Protein AF-A0A497KFK1-F1 (afdb_monomer)

Structure (mmCIF, N/CA/C/O backbone):
data_AF-A0A497KFK1-F1
#
_entry.id   AF-A0A497KFK1-F1
#
loop_
_atom_site.group_PDB
_atom_site.id
_atom_site.type_symbol
_atom_site.label_atom_id
_atom_site.label_alt_id
_atom_site.label_comp_id
_atom_site.label_asym_id
_atom_site.label_entity_id
_atom_site.label_seq_id
_atom_site.pdbx_PDB_ins_code
_atom_site.Cartn_x
_atom_site.Cartn_y
_atom_site.Cartn_z
_atom_site.occupancy
_atom_site.B_iso_or_equiv
_atom_site.auth_seq_id
_atom_site.auth_comp_id
_atom_site.auth_asym_id
_atom_site.auth_atom_id
_atom_site.pdbx_PDB_model_num
ATOM 1 N N . MET A 1 1 ? -12.276 10.353 33.341 1.00 33.50 1 MET A N 1
ATOM 2 C CA . MET A 1 1 ? -11.897 8.924 33.246 1.00 33.50 1 MET A CA 1
ATOM 3 C C . MET A 1 1 ? -13.125 8.077 32.892 1.00 33.50 1 MET A C 1
ATOM 5 O O . MET A 1 1 ? -13.610 7.341 33.735 1.00 33.50 1 MET A O 1
ATOM 9 N N . ALA A 1 2 ? -13.689 8.225 31.686 1.00 35.22 2 ALA A N 1
ATOM 10 C CA . ALA A 1 2 ? -14.979 7.595 31.349 1.00 35.22 2 ALA A CA 1
ATOM 11 C C . ALA A 1 2 ? -15.135 7.199 29.863 1.00 35.22 2 ALA A C 1
ATOM 13 O O . ALA A 1 2 ? -16.254 7.159 29.365 1.00 35.22 2 ALA A O 1
ATOM 14 N N . GLN A 1 3 ? -14.047 6.941 29.124 1.00 37.59 3 GLN A N 1
ATOM 15 C CA . GLN A 1 3 ? -14.133 6.860 27.654 1.00 37.59 3 GLN A CA 1
ATOM 16 C C . GLN A 1 3 ? -13.373 5.705 26.990 1.00 37.59 3 GLN A C 1
ATOM 18 O O . GLN A 1 3 ? -13.085 5.756 25.803 1.00 37.59 3 GLN A O 1
ATOM 23 N N . HIS A 1 4 ? -13.124 4.620 27.721 1.00 43.28 4 HIS A N 1
ATOM 24 C CA . HIS A 1 4 ? -12.744 3.339 27.125 1.00 43.28 4 HIS A CA 1
ATOM 25 C C . HIS A 1 4 ? -13.826 2.310 27.453 1.00 43.28 4 HIS A C 1
ATOM 27 O O . HIS A 1 4 ? -13.653 1.449 28.310 1.00 43.28 4 HIS A O 1
ATOM 33 N N . ARG A 1 5 ? -14.997 2.443 26.808 1.00 46.94 5 ARG A N 1
ATOM 34 C CA . ARG A 1 5 ? -15.929 1.311 26.721 1.00 46.94 5 ARG A CA 1
ATOM 35 C C . ARG A 1 5 ? -15.217 0.213 25.941 1.00 46.94 5 ARG A C 1
ATOM 37 O O . ARG A 1 5 ? -14.734 0.472 24.841 1.00 46.94 5 ARG A O 1
ATOM 44 N N . ASN A 1 6 ? -15.140 -0.964 26.551 1.00 56.28 6 ASN A N 1
ATOM 45 C CA . ASN A 1 6 ? -14.519 -2.163 26.009 1.00 56.28 6 ASN A CA 1
ATOM 46 C C . ASN A 1 6 ? -15.009 -2.380 24.566 1.00 56.28 6 ASN A C 1
ATOM 48 O O . ASN A 1 6 ? -16.218 -2.414 24.327 1.00 56.28 6 ASN A O 1
ATOM 52 N N . ILE A 1 7 ? -14.094 -2.474 23.597 1.00 50.66 7 ILE A N 1
ATOM 53 C CA . ILE A 1 7 ? -14.431 -2.600 22.171 1.00 50.66 7 ILE A CA 1
ATOM 54 C C . ILE A 1 7 ? -15.351 -3.811 21.938 1.00 50.66 7 ILE A C 1
ATOM 56 O O . ILE A 1 7 ? -16.269 -3.749 21.123 1.00 50.66 7 ILE A O 1
ATOM 60 N N . ASN A 1 8 ? -15.213 -4.844 22.778 1.00 46.28 8 ASN A N 1
ATOM 61 C CA . ASN A 1 8 ? -16.056 -6.034 22.795 1.00 46.28 8 ASN A CA 1
ATOM 62 C C . ASN A 1 8 ? -17.535 -5.747 23.122 1.00 46.28 8 ASN A C 1
ATOM 64 O O . ASN A 1 8 ? -18.408 -6.484 22.669 1.00 46.28 8 ASN A O 1
ATOM 68 N N . GLU A 1 9 ? -17.856 -4.685 23.871 1.00 54.62 9 GLU A N 1
ATOM 69 C CA . GLU A 1 9 ? -19.246 -4.250 24.085 1.00 54.62 9 GLU A CA 1
ATOM 70 C C . GLU A 1 9 ? -19.801 -3.503 22.868 1.00 54.62 9 GLU A C 1
ATOM 72 O O . GLU A 1 9 ? -20.951 -3.717 22.498 1.00 54.62 9 GLU A O 1
ATOM 77 N N . ARG A 1 10 ? -18.977 -2.690 22.191 1.00 55.25 10 ARG A N 1
ATOM 78 C CA . ARG A 1 10 ? -19.366 -1.977 20.959 1.00 55.25 10 ARG A CA 1
ATOM 79 C C . ARG A 1 10 ? -19.552 -2.916 19.759 1.00 55.25 10 ARG A C 1
ATOM 81 O O . ARG A 1 10 ? -20.373 -2.641 18.891 1.00 55.25 10 ARG A O 1
ATOM 88 N N . ILE A 1 11 ? -18.820 -4.030 19.719 1.00 50.22 11 ILE A N 1
ATOM 89 C CA . ILE A 1 11 ? -18.891 -5.044 18.654 1.00 50.22 11 ILE A CA 1
ATOM 90 C C . ILE A 1 11 ? -20.211 -5.832 18.683 1.00 50.22 11 ILE A C 1
ATOM 92 O O . ILE A 1 11 ? -20.729 -6.196 17.625 1.00 50.22 11 ILE A O 1
ATOM 96 N N .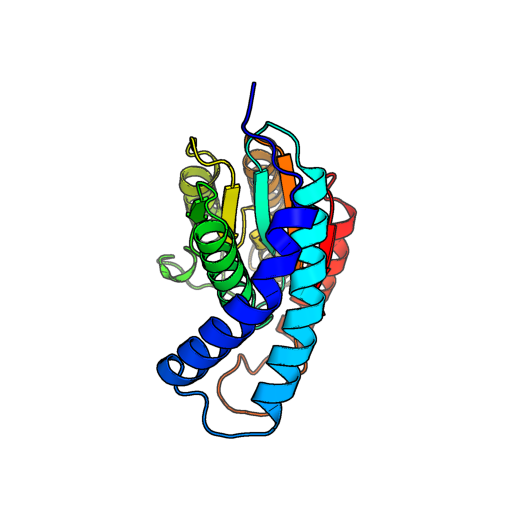 LYS A 1 12 ? -20.793 -6.077 19.866 1.00 50.59 12 LYS A N 1
ATOM 97 C CA . LYS A 1 12 ? -22.018 -6.892 20.011 1.00 50.59 12 LYS A CA 1
ATOM 98 C C . LYS A 1 12 ? -23.226 -6.303 19.276 1.00 50.59 12 LYS A C 1
ATOM 100 O O . LYS A 1 12 ? -23.993 -7.054 18.677 1.00 50.59 12 LYS A O 1
ATOM 105 N N . ASP A 1 13 ? -23.336 -4.978 19.242 1.00 55.34 13 ASP A N 1
ATOM 106 C CA . ASP A 1 13 ? -24.426 -4.260 18.566 1.00 55.34 13 ASP A CA 1
ATOM 107 C C . ASP A 1 13 ? -24.130 -3.969 17.083 1.00 55.34 13 ASP A C 1
ATOM 109 O O . ASP A 1 13 ? -24.987 -3.486 16.338 1.00 55.34 13 ASP A O 1
ATOM 113 N N . LEU A 1 14 ? -22.917 -4.295 16.626 1.00 53.25 14 LEU A N 1
ATOM 114 C CA . LEU A 1 14 ? -22.440 -3.965 15.292 1.00 53.25 14 LEU A CA 1
ATOM 115 C C . LEU A 1 14 ? -22.933 -4.954 14.234 1.00 53.25 14 LEU A C 1
ATOM 117 O O . LEU A 1 14 ? -23.268 -4.552 13.126 1.00 53.25 14 LEU A O 1
ATOM 121 N N . ILE A 1 15 ? -23.031 -6.245 14.564 1.00 51.12 15 ILE A N 1
ATOM 122 C CA . ILE A 1 15 ? -23.425 -7.295 13.607 1.00 51.12 15 ILE A CA 1
ATOM 123 C C . ILE A 1 15 ? -24.798 -7.011 12.953 1.00 51.12 15 ILE A C 1
ATOM 125 O O . ILE A 1 15 ? -24.906 -7.136 11.729 1.00 51.12 15 ILE A O 1
ATOM 129 N N . PRO A 1 16 ? -25.850 -6.595 13.689 1.00 52.78 16 PRO A N 1
ATOM 130 C CA . PRO A 1 16 ? -27.124 -6.194 13.084 1.00 52.78 16 PRO A CA 1
ATOM 131 C C . PRO A 1 16 ? -27.026 -4.925 12.219 1.00 52.78 16 PRO A C 1
ATOM 133 O O . PRO A 1 16 ? -27.630 -4.869 11.148 1.00 52.78 16 PRO A O 1
ATOM 136 N N . PHE A 1 17 ? -26.242 -3.927 12.644 1.00 55.72 17 PHE A N 1
ATOM 137 C CA . PHE A 1 17 ? -26.021 -2.683 11.895 1.00 55.72 17 PHE A CA 1
ATOM 138 C C . PHE A 1 17 ? -25.275 -2.929 10.573 1.00 55.72 17 PHE A C 1
ATOM 140 O O . PHE A 1 17 ? -25.678 -2.433 9.518 1.00 55.72 17 PHE A O 1
ATOM 147 N N . LEU A 1 18 ? -24.234 -3.762 10.611 1.00 50.44 18 LEU A N 1
ATOM 148 C CA . LEU A 1 18 ? -23.432 -4.162 9.457 1.00 50.44 18 LEU A CA 1
ATOM 149 C C . LEU A 1 18 ? -24.271 -4.896 8.422 1.00 50.44 18 LEU A C 1
ATOM 151 O O . LEU A 1 18 ? -24.183 -4.572 7.244 1.00 50.44 18 LEU A O 1
ATOM 155 N N . LYS A 1 19 ? -25.155 -5.811 8.845 1.00 49.94 19 LYS A N 1
ATOM 156 C CA . LYS A 1 19 ? -26.119 -6.459 7.938 1.00 49.94 19 LYS A CA 1
ATOM 157 C C . LYS A 1 19 ? -26.975 -5.431 7.183 1.00 49.94 19 LYS A C 1
ATOM 159 O O . LYS A 1 19 ? -27.243 -5.621 5.999 1.00 49.94 19 LYS A O 1
ATOM 164 N N . GLY A 1 20 ? -27.350 -4.326 7.834 1.00 50.53 20 GLY A N 1
ATOM 165 C CA . GLY A 1 20 ? -28.094 -3.220 7.220 1.00 50.53 20 GLY A CA 1
ATOM 166 C C . GLY A 1 20 ? -27.272 -2.349 6.257 1.00 50.53 20 GLY A C 1
ATOM 167 O O . GLY A 1 20 ? -27.791 -1.939 5.220 1.00 50.53 20 GLY A O 1
ATOM 168 N N . GLN A 1 21 ? -25.996 -2.079 6.553 1.00 50.88 21 GLN A N 1
ATOM 169 C CA . GLN A 1 21 ? -25.111 -1.304 5.664 1.00 50.88 21 GLN A CA 1
ATOM 170 C C . GLN A 1 21 ? -24.616 -2.119 4.465 1.00 50.88 21 GLN A C 1
ATOM 172 O O . GLN A 1 21 ? -24.602 -1.614 3.346 1.00 50.88 21 GLN A O 1
ATOM 177 N N . ILE A 1 22 ? -24.311 -3.402 4.673 1.00 46.84 22 ILE A N 1
ATOM 178 C CA . ILE A 1 22 ? -24.025 -4.378 3.613 1.00 46.84 22 ILE A CA 1
ATOM 179 C C . ILE A 1 22 ? -25.179 -4.418 2.598 1.00 46.84 22 ILE A C 1
ATOM 181 O O . ILE A 1 22 ? -24.954 -4.416 1.389 1.00 46.84 22 ILE A O 1
ATOM 185 N N . PHE A 1 23 ? -26.428 -4.391 3.077 1.00 41.31 23 PHE A N 1
ATOM 186 C CA . PHE A 1 23 ? -27.611 -4.346 2.218 1.00 41.31 23 PHE A CA 1
ATOM 187 C C . PHE A 1 23 ? -27.710 -3.041 1.404 1.00 41.31 23 PHE A C 1
ATOM 189 O O . PHE A 1 23 ? -28.033 -3.084 0.219 1.00 41.31 23 PHE A O 1
ATOM 196 N N . LYS A 1 24 ? -27.374 -1.886 1.999 1.00 43.75 24 LYS A N 1
ATOM 197 C CA . LYS A 1 24 ? -27.358 -0.583 1.305 1.00 43.75 24 LYS A CA 1
ATOM 198 C C . LYS A 1 24 ? -26.227 -0.458 0.279 1.00 43.75 24 LYS A C 1
ATOM 200 O O . LYS A 1 24 ? -26.438 0.101 -0.797 1.00 43.75 24 LYS A O 1
ATOM 205 N N . LEU A 1 25 ? -25.049 -1.002 0.575 1.00 41.34 25 LEU A N 1
ATOM 206 C CA . LEU A 1 25 ? -23.915 -1.021 -0.353 1.00 41.34 25 LEU A CA 1
ATOM 207 C C . LEU A 1 25 ? -24.168 -1.955 -1.545 1.00 41.34 25 LEU A C 1
ATOM 209 O O . LEU A 1 25 ? -23.801 -1.619 -2.668 1.00 41.34 25 LEU A O 1
ATOM 213 N N . ASN A 1 26 ? -24.898 -3.058 -1.347 1.00 39.97 26 ASN A N 1
ATOM 214 C CA . ASN A 1 26 ? -25.383 -3.896 -2.450 1.00 39.97 26 ASN A CA 1
ATOM 215 C C . ASN A 1 26 ? -26.279 -3.128 -3.437 1.00 39.97 26 ASN A C 1
ATOM 217 O O . ASN A 1 26 ? -26.220 -3.387 -4.636 1.00 39.97 26 ASN A O 1
ATOM 221 N N . THR A 1 27 ? -27.087 -2.170 -2.965 1.00 36.84 27 THR A N 1
ATOM 222 C CA . THR A 1 27 ? -27.955 -1.369 -3.847 1.00 36.84 27 THR A CA 1
ATOM 223 C C . THR A 1 27 ? -27.231 -0.248 -4.597 1.00 36.84 27 THR A C 1
ATOM 225 O O . THR A 1 27 ? -27.683 0.131 -5.675 1.00 36.84 27 THR A O 1
ATOM 228 N N . SER A 1 28 ? -26.117 0.279 -4.078 1.00 33.78 28 SER A N 1
ATOM 229 C CA . SER A 1 28 ? -25.372 1.374 -4.721 1.00 33.78 28 SER A CA 1
ATOM 230 C C . SER A 1 28 ? -24.262 0.908 -5.668 1.00 33.78 28 SER A C 1
ATOM 232 O O . SER A 1 28 ? -23.865 1.671 -6.545 1.00 33.78 28 SER A O 1
ATOM 234 N N . LEU A 1 29 ? -23.773 -0.329 -5.533 1.00 36.69 29 LEU A N 1
ATOM 235 C CA . LEU A 1 29 ? -22.634 -0.835 -6.309 1.00 36.69 29 LEU A CA 1
ATOM 236 C C . LEU A 1 29 ? -22.992 -1.506 -7.651 1.00 36.69 29 LEU A C 1
ATOM 238 O O . LEU A 1 29 ? -22.083 -1.964 -8.333 1.00 36.69 29 LEU A O 1
ATOM 242 N N . GLN A 1 30 ? -24.273 -1.571 -8.050 1.00 33.47 30 GLN A N 1
ATOM 243 C CA . GLN A 1 30 ? -24.726 -2.246 -9.287 1.00 33.47 30 GLN A CA 1
ATOM 244 C C . GLN A 1 30 ? -24.051 -3.616 -9.534 1.00 33.47 30 GLN A C 1
ATOM 246 O O . GLN A 1 30 ? -23.801 -4.002 -10.675 1.00 33.47 30 GLN A O 1
ATOM 251 N N . PHE A 1 31 ? -23.753 -4.385 -8.481 1.00 34.88 31 PHE A N 1
ATOM 252 C CA . PHE A 1 31 ? -23.337 -5.771 -8.666 1.00 34.88 31 PHE A CA 1
ATOM 253 C C . PHE A 1 31 ? -24.572 -6.560 -9.090 1.00 34.88 31 PHE A C 1
ATOM 255 O O . PHE A 1 31 ? -25.480 -6.808 -8.298 1.00 34.88 31 PHE A O 1
ATOM 262 N N . THR A 1 32 ? -24.632 -6.882 -10.380 1.00 30.77 32 THR A N 1
ATOM 263 C CA . THR A 1 32 ? -25.678 -7.706 -10.979 1.00 30.77 32 THR A CA 1
ATOM 264 C C . THR A 1 32 ? -25.828 -9.001 -10.187 1.00 30.77 32 THR A C 1
ATOM 266 O O . THR A 1 32 ? -24.828 -9.633 -9.850 1.00 30.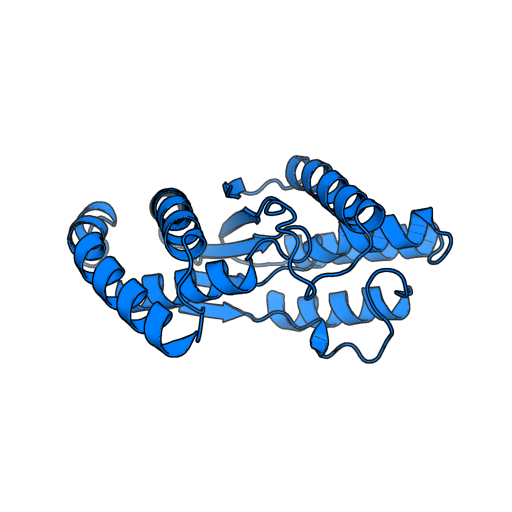77 32 THR A O 1
ATOM 269 N N . ASN A 1 33 ? -27.078 -9.362 -9.883 1.00 38.38 33 ASN A N 1
ATOM 270 C CA . ASN A 1 33 ? -27.477 -10.583 -9.185 1.00 38.38 33 ASN A CA 1
ATOM 271 C C . ASN A 1 33 ? -26.667 -11.795 -9.655 1.00 38.38 33 ASN A C 1
ATOM 273 O O . ASN A 1 33 ? -26.932 -12.315 -10.735 1.00 38.38 33 ASN A O 1
ATOM 277 N N . ASP A 1 34 ? -25.730 -12.266 -8.836 1.00 36.97 34 ASP A N 1
ATOM 278 C CA . ASP A 1 34 ? -25.132 -13.575 -9.047 1.00 36.97 34 ASP A CA 1
ATOM 279 C C . ASP A 1 34 ? -24.585 -14.155 -7.741 1.00 36.97 34 ASP A C 1
ATOM 281 O O . ASP A 1 34 ? -24.263 -13.435 -6.789 1.00 36.97 34 ASP A O 1
ATOM 285 N N . SER A 1 35 ? -24.473 -15.478 -7.684 1.00 36.03 35 SER A N 1
ATOM 286 C CA . SER A 1 35 ? -24.024 -16.266 -6.524 1.00 36.03 35 SER A CA 1
ATOM 287 C C . SER A 1 35 ? -22.681 -15.826 -5.907 1.00 36.03 35 SER A C 1
ATOM 289 O O . SER A 1 35 ? -22.405 -16.164 -4.756 1.00 36.03 35 SER A O 1
ATOM 291 N N . ASN A 1 36 ? -21.887 -15.018 -6.620 1.00 38.28 36 ASN A N 1
ATOM 292 C CA . ASN A 1 36 ? -20.642 -14.396 -6.155 1.00 38.28 36 ASN A CA 1
ATOM 293 C C . ASN A 1 36 ? -20.830 -13.345 -5.047 1.00 38.28 36 ASN A C 1
ATOM 295 O O . ASN A 1 36 ? -19.949 -13.170 -4.211 1.00 38.28 36 ASN A O 1
ATOM 299 N N . THR A 1 37 ? -21.972 -12.656 -4.976 1.00 36.28 37 THR A N 1
ATOM 300 C CA . THR A 1 37 ? -22.185 -11.633 -3.936 1.00 36.28 37 THR A CA 1
ATOM 301 C C . THR A 1 37 ? -22.307 -12.271 -2.549 1.00 36.28 37 THR A C 1
ATOM 303 O O . THR A 1 37 ? -21.841 -11.712 -1.562 1.00 36.28 37 THR A O 1
ATOM 306 N N . LYS A 1 38 ? -22.863 -13.488 -2.449 1.00 37.12 38 LYS A N 1
ATOM 307 C CA . LYS A 1 38 ? -22.927 -14.226 -1.175 1.00 37.12 38 LYS A CA 1
ATOM 308 C C . LYS A 1 38 ? -21.555 -14.721 -0.702 1.00 37.12 38 LYS A C 1
ATOM 310 O O . LYS A 1 38 ? -21.344 -14.760 0.506 1.00 37.12 38 LYS A O 1
ATOM 315 N N . SER A 1 39 ? -20.635 -15.069 -1.610 1.00 47.12 39 SER A N 1
ATOM 316 C CA . SER A 1 39 ? -19.286 -15.523 -1.231 1.00 47.12 39 SER A CA 1
ATOM 317 C C . SER A 1 39 ? -18.401 -14.368 -0.763 1.00 47.12 39 SER A C 1
ATOM 319 O O . SER A 1 39 ? -17.739 -14.499 0.262 1.00 47.12 39 SER A O 1
ATOM 321 N N . ILE A 1 40 ? -18.474 -13.210 -1.431 1.00 42.06 40 ILE A N 1
ATOM 322 C CA . ILE A 1 40 ? -17.753 -11.990 -1.028 1.00 42.06 40 ILE A CA 1
ATOM 323 C C . ILE A 1 40 ? -18.209 -11.525 0.359 1.00 42.06 40 ILE A C 1
ATOM 325 O O . ILE A 1 40 ? -17.388 -11.148 1.183 1.00 42.06 40 ILE A O 1
ATOM 329 N N . LEU A 1 41 ? -19.512 -11.590 0.647 1.00 46.41 41 LEU A N 1
ATOM 330 C CA . LEU A 1 41 ? -20.065 -11.174 1.940 1.00 46.41 41 LEU A CA 1
ATOM 331 C C . LEU A 1 41 ? -19.770 -12.153 3.083 1.00 46.41 41 LEU A C 1
ATOM 333 O O . LEU A 1 41 ? -19.690 -11.727 4.233 1.00 46.41 41 LEU A O 1
ATOM 337 N N . GLY A 1 42 ? -19.628 -13.445 2.773 1.00 51.34 42 GLY A N 1
ATOM 338 C CA . GLY A 1 42 ? -19.185 -14.463 3.725 1.00 51.34 42 GLY A CA 1
ATOM 339 C C . GLY A 1 42 ? -17.721 -14.270 4.111 1.00 51.34 42 GLY A C 1
ATOM 340 O O . GLY A 1 42 ? -17.442 -14.103 5.292 1.00 51.34 42 GLY A O 1
ATOM 341 N N . ALA A 1 43 ? -16.830 -14.184 3.116 1.00 53.16 43 ALA A N 1
ATOM 342 C CA . ALA A 1 43 ? -15.408 -13.895 3.329 1.00 53.16 43 ALA A CA 1
ATOM 343 C C . ALA A 1 43 ? -15.225 -12.594 4.124 1.00 53.16 43 ALA A C 1
ATOM 345 O O . ALA A 1 43 ? -14.550 -12.566 5.148 1.00 53.16 43 ALA A O 1
ATOM 346 N N . TRP A 1 44 ? -15.974 -11.553 3.749 1.00 59.12 44 TRP A N 1
ATOM 347 C CA . TRP A 1 44 ? -15.883 -10.256 4.403 1.00 59.12 44 TRP A CA 1
ATOM 348 C C . TRP A 1 44 ? -16.335 -10.251 5.872 1.00 59.12 44 TRP A C 1
ATOM 350 O O . TRP A 1 44 ? -15.885 -9.410 6.646 1.00 59.12 44 TRP A O 1
ATOM 360 N N . LYS A 1 45 ? -17.209 -11.178 6.290 1.00 61.91 45 LYS A N 1
ATOM 361 C CA . LYS A 1 45 ? -17.573 -11.326 7.706 1.00 61.91 45 LYS A CA 1
ATOM 362 C C . LYS A 1 45 ? -16.375 -11.801 8.531 1.00 61.91 45 LYS A C 1
ATOM 364 O O . LYS A 1 45 ? -16.154 -11.271 9.617 1.00 61.91 45 LYS A O 1
ATOM 369 N N . ASP A 1 46 ? -15.639 -12.780 8.024 1.00 62.78 46 ASP A N 1
ATOM 370 C CA . ASP A 1 46 ? -14.486 -13.353 8.718 1.00 62.78 46 ASP A CA 1
ATOM 371 C C . ASP A 1 46 ? -13.331 -12.340 8.735 1.00 62.78 46 ASP A C 1
ATOM 373 O O . ASP A 1 46 ? -12.767 -12.059 9.792 1.00 62.78 46 ASP A O 1
ATOM 377 N N . ASP A 1 47 ? -13.108 -11.656 7.610 1.00 66.25 47 ASP A N 1
ATOM 378 C CA . ASP A 1 47 ? -12.173 -10.530 7.505 1.00 66.25 47 ASP A CA 1
ATOM 379 C C . ASP A 1 47 ? -12.499 -9.401 8.494 1.00 66.25 47 ASP A C 1
ATOM 381 O O . ASP A 1 47 ? -11.615 -8.771 9.075 1.00 66.25 47 ASP A O 1
ATOM 385 N N . LEU A 1 48 ? -13.789 -9.121 8.702 1.00 66.38 48 LEU A N 1
ATOM 386 C CA . LEU A 1 48 ? -14.231 -8.094 9.634 1.00 66.38 48 LEU A CA 1
ATOM 387 C C . LEU A 1 48 ? -13.963 -8.483 11.086 1.00 66.38 48 LEU A C 1
ATOM 389 O O . LEU A 1 48 ? -13.593 -7.627 11.886 1.00 66.38 48 LEU A O 1
ATOM 393 N N . GLU A 1 49 ? -14.132 -9.755 11.444 1.00 67.19 49 GLU A N 1
ATOM 394 C CA . GLU A 1 49 ? -13.745 -10.240 12.769 1.00 67.19 49 GLU A CA 1
ATOM 395 C C . GLU A 1 49 ? -12.239 -10.062 12.999 1.00 67.19 49 GLU A C 1
ATOM 397 O O . GLU A 1 49 ? -11.830 -9.696 14.102 1.00 67.19 49 GLU A O 1
ATOM 402 N N . GLU A 1 50 ? -11.413 -10.250 11.970 1.00 67.88 50 GLU A N 1
ATOM 403 C CA . GLU A 1 50 ? -9.977 -9.981 12.054 1.00 67.88 50 GLU A CA 1
ATOM 404 C C . GLU A 1 50 ? -9.652 -8.492 12.188 1.00 67.88 50 GLU A C 1
ATOM 406 O O . GLU A 1 50 ? -8.840 -8.124 13.040 1.00 67.88 50 GLU A O 1
ATOM 411 N N . VAL A 1 51 ? -10.332 -7.624 11.428 1.00 67.31 51 VAL A N 1
ATOM 412 C CA . VAL A 1 51 ? -10.236 -6.166 11.605 1.00 67.31 51 VAL A CA 1
ATOM 413 C C . VAL A 1 51 ? -10.567 -5.800 13.047 1.00 67.31 51 VAL A C 1
ATOM 415 O O . VAL A 1 51 ? -9.788 -5.117 13.698 1.00 67.31 51 VAL A O 1
ATOM 418 N N . LEU A 1 52 ? -11.682 -6.289 13.587 1.00 69.44 52 LEU A N 1
ATOM 419 C CA . LEU A 1 52 ? -12.109 -5.973 14.949 1.00 69.44 52 LEU A CA 1
ATOM 420 C C . LEU A 1 52 ? -11.127 -6.480 16.018 1.00 69.44 52 LEU A C 1
ATOM 422 O O . LEU A 1 52 ? -10.874 -5.762 16.985 1.00 69.44 52 LEU A O 1
ATOM 426 N N . LYS A 1 53 ? -10.532 -7.667 15.836 1.00 69.50 53 LYS A N 1
ATOM 427 C CA . LYS A 1 53 ? -9.460 -8.178 16.711 1.00 69.50 53 LYS A CA 1
ATOM 428 C C . LYS A 1 53 ? -8.233 -7.270 16.680 1.00 69.50 53 LYS A C 1
ATOM 430 O O . LYS A 1 53 ? -7.691 -6.949 17.733 1.00 69.50 53 LYS A O 1
ATOM 435 N N . ALA A 1 54 ? -7.826 -6.822 15.493 1.00 66.12 54 ALA A N 1
ATOM 436 C CA . ALA A 1 54 ? -6.717 -5.887 15.335 1.00 66.12 54 ALA A CA 1
ATOM 437 C C . ALA A 1 54 ? -6.968 -4.547 16.052 1.00 66.12 54 ALA A C 1
ATOM 439 O O . ALA A 1 54 ? -6.042 -3.981 16.630 1.00 66.12 54 ALA A O 1
ATOM 440 N N . LEU A 1 55 ? -8.213 -4.059 16.079 1.00 65.81 55 LEU A N 1
ATOM 441 C CA . LEU A 1 55 ? -8.574 -2.835 16.809 1.00 65.81 55 LEU A CA 1
ATOM 442 C C . LEU A 1 55 ? -8.505 -3.000 18.336 1.00 65.81 55 LEU A C 1
ATOM 444 O O . LEU A 1 55 ? -8.165 -2.050 19.033 1.00 65.81 55 LEU A O 1
ATOM 448 N N . ASP A 1 56 ? -8.807 -4.186 18.875 1.00 65.50 56 ASP A N 1
ATOM 449 C CA . ASP A 1 56 ? -8.698 -4.445 20.324 1.00 65.50 56 ASP A CA 1
ATOM 450 C C . ASP A 1 56 ? -7.236 -4.377 20.807 1.00 65.50 56 ASP A C 1
ATOM 452 O O . ASP A 1 56 ? -6.953 -4.058 21.961 1.00 65.50 56 ASP A O 1
ATOM 456 N N . MET A 1 57 ? -6.280 -4.607 19.901 1.00 59.84 57 MET A N 1
ATOM 457 C CA . MET A 1 57 ? -4.849 -4.587 20.204 1.00 59.84 57 MET A CA 1
ATOM 458 C C . MET A 1 57 ? -4.247 -3.172 20.299 1.00 59.84 57 MET A C 1
ATOM 460 O O . MET A 1 57 ? -3.120 -3.042 20.779 1.00 59.84 57 MET A O 1
ATOM 464 N N . SER A 1 58 ? -4.934 -2.110 19.847 1.00 57.81 58 SER A N 1
ATOM 465 C CA . SER A 1 58 ? -4.255 -0.848 19.496 1.00 57.81 58 SER A CA 1
ATOM 466 C C . SER A 1 58 ? -4.074 0.200 20.608 1.00 57.81 58 SER A C 1
ATOM 468 O O . SER A 1 58 ? -3.350 1.166 20.388 1.00 57.81 58 SER A O 1
ATOM 470 N N . GLY A 1 59 ? -4.632 0.037 21.814 1.00 55.66 59 GLY A N 1
ATOM 471 C CA . GLY A 1 59 ? -4.396 0.970 22.936 1.00 55.66 59 GLY A CA 1
ATOM 472 C C . GLY A 1 59 ? -4.695 2.460 22.638 1.00 55.66 59 GLY A C 1
ATOM 473 O O . GLY A 1 59 ? -5.361 2.800 21.668 1.00 55.66 59 GLY A O 1
ATOM 474 N N . SER A 1 60 ? -4.242 3.376 23.504 1.00 57.47 60 SER A N 1
ATOM 475 C CA . SER A 1 60 ? -4.602 4.813 23.480 1.00 57.47 60 SER A CA 1
ATOM 476 C C . SER A 1 60 ? -3.830 5.689 22.465 1.00 57.47 60 SER A C 1
ATOM 478 O O . SER A 1 60 ? -3.835 6.912 22.607 1.00 57.47 60 SER A O 1
ATOM 480 N N . THR A 1 61 ? -3.134 5.116 21.476 1.00 71.25 61 THR A N 1
ATOM 481 C CA . THR A 1 61 ? -2.372 5.866 20.453 1.00 71.25 61 THR A CA 1
ATOM 482 C C . THR A 1 61 ? -2.984 5.704 19.057 1.00 71.25 61 THR A C 1
ATOM 484 O O . THR A 1 61 ? -3.673 4.727 18.785 1.00 71.25 61 THR A O 1
ATOM 487 N N . MET A 1 62 ? -2.747 6.676 18.161 1.00 89.50 62 MET A N 1
ATOM 488 C CA . MET A 1 62 ? -3.234 6.631 16.772 1.00 89.50 62 MET A CA 1
ATOM 489 C C . MET A 1 62 ? -2.783 5.339 16.077 1.00 89.50 62 MET A C 1
ATOM 491 O O . MET A 1 62 ? -1.587 5.026 16.063 1.00 89.50 62 MET A O 1
ATOM 495 N N . CYS A 1 63 ? -3.725 4.645 15.440 1.00 91.81 63 CYS A N 1
ATOM 496 C CA . CYS A 1 63 ? -3.482 3.407 14.712 1.00 91.81 63 CYS A CA 1
ATOM 497 C C . CYS A 1 63 ? -3.685 3.586 13.199 1.00 91.81 63 CYS A C 1
ATOM 499 O O . CYS A 1 63 ? -4.661 4.177 12.742 1.00 91.81 63 CYS A O 1
ATOM 501 N N . ARG A 1 64 ? -2.758 3.062 12.398 1.00 94.69 64 ARG A N 1
ATOM 502 C CA . ARG A 1 64 ? -2.816 3.039 10.937 1.00 94.69 64 ARG A CA 1
ATOM 503 C C . ARG A 1 64 ? -3.191 1.643 10.466 1.00 94.69 64 ARG A C 1
ATOM 505 O O . ARG A 1 64 ? -2.443 0.699 10.705 1.00 94.69 64 ARG A O 1
ATOM 512 N N . LEU A 1 65 ? -4.314 1.528 9.769 1.00 94.38 65 LEU A N 1
ATOM 513 C CA . LEU A 1 65 ? -4.805 0.279 9.188 1.00 94.38 65 LEU A CA 1
ATOM 514 C C . LEU A 1 65 ? -4.479 0.290 7.697 1.00 94.38 65 LEU A C 1
ATOM 516 O O . LEU A 1 65 ? -5.114 1.009 6.924 1.00 94.38 65 LEU A O 1
ATOM 520 N N . ILE A 1 66 ? -3.448 -0.454 7.304 1.00 95.75 66 ILE A N 1
ATOM 521 C CA . ILE A 1 66 ? -2.829 -0.330 5.982 1.00 95.75 66 ILE A CA 1
ATOM 522 C C . ILE A 1 66 ? -3.155 -1.557 5.138 1.00 95.75 66 ILE A C 1
ATOM 524 O O . ILE A 1 66 ? -2.711 -2.659 5.445 1.00 95.75 66 ILE A O 1
ATOM 528 N N . PHE A 1 67 ? -3.893 -1.362 4.049 1.00 93.94 67 PHE A N 1
ATOM 529 C CA . PHE A 1 67 ? -4.300 -2.438 3.148 1.00 93.94 67 PHE A CA 1
ATOM 530 C C . PHE A 1 67 ? -3.307 -2.564 1.993 1.00 93.94 67 PHE A C 1
ATOM 532 O O . PHE A 1 67 ? -3.235 -1.674 1.147 1.00 93.94 67 PHE A O 1
ATOM 539 N N . ILE A 1 68 ? -2.567 -3.672 1.938 1.00 94.25 68 ILE A N 1
ATOM 540 C CA . ILE A 1 68 ? -1.568 -3.962 0.894 1.00 94.25 68 ILE A CA 1
ATOM 541 C C . ILE A 1 68 ? -1.904 -5.245 0.131 1.00 94.25 68 ILE A C 1
ATOM 543 O O . ILE A 1 68 ? -2.719 -6.058 0.579 1.00 94.25 68 ILE A O 1
ATOM 547 N N . GLY A 1 69 ? -1.281 -5.433 -1.033 1.00 90.19 69 GLY A N 1
ATOM 548 C CA . GLY A 1 69 ? -1.398 -6.661 -1.827 1.00 90.19 69 GLY A CA 1
ATOM 549 C C . GLY A 1 69 ? -1.549 -6.427 -3.331 1.00 90.19 69 GLY A C 1
ATOM 550 O O . GLY A 1 69 ? -1.723 -5.302 -3.807 1.00 90.19 69 GLY A O 1
ATOM 551 N N . ALA A 1 70 ? -1.534 -7.516 -4.102 1.00 83.38 70 ALA A N 1
ATOM 552 C CA . ALA A 1 70 ? -1.542 -7.479 -5.568 1.00 83.38 70 ALA A CA 1
ATOM 553 C C . ALA A 1 70 ? -2.771 -6.757 -6.156 1.00 83.38 70 ALA A C 1
ATOM 555 O O . ALA A 1 70 ? -3.796 -6.590 -5.492 1.00 83.38 70 ALA A O 1
ATOM 556 N N . HIS A 1 71 ? -2.709 -6.312 -7.416 1.00 73.81 71 HIS A N 1
ATOM 557 C CA . HIS A 1 71 ? -3.895 -5.759 -8.082 1.00 73.81 71 HIS A CA 1
ATOM 558 C C . HIS A 1 71 ? -5.083 -6.737 -8.047 1.00 73.81 71 HIS A C 1
ATOM 560 O O . HIS A 1 71 ? -4.926 -7.960 -8.055 1.00 73.81 71 HIS A O 1
ATOM 566 N N . CYS A 1 72 ? -6.290 -6.166 -8.002 1.00 67.12 72 CYS A N 1
ATOM 567 C CA . CYS A 1 72 ? -7.553 -6.908 -7.974 1.00 67.12 72 CYS A CA 1
ATOM 568 C C . CYS A 1 72 ? -7.760 -7.823 -6.744 1.00 67.12 72 CYS A C 1
ATOM 570 O O . CYS A 1 72 ? -8.501 -8.796 -6.839 1.00 67.12 72 CYS A O 1
ATOM 572 N N . SER A 1 73 ? -7.158 -7.518 -5.589 1.00 68.56 73 SER A N 1
ATOM 573 C CA . SER A 1 73 ? -7.400 -8.231 -4.316 1.00 68.56 73 SER A CA 1
ATOM 574 C C . SER A 1 73 ? -8.484 -7.607 -3.418 1.00 68.56 73 SER A C 1
ATOM 576 O O . SER A 1 73 ? -8.629 -7.982 -2.265 1.00 68.56 73 SER A O 1
ATOM 578 N N . GLY A 1 74 ? -9.251 -6.626 -3.910 1.00 75.44 74 GLY A N 1
ATOM 579 C CA . GLY A 1 74 ? -10.344 -6.010 -3.137 1.00 75.44 74 GLY A CA 1
ATOM 580 C C . GLY A 1 74 ? -9.916 -4.980 -2.080 1.00 75.44 74 GLY A C 1
ATOM 581 O O . GLY A 1 74 ? -10.764 -4.521 -1.320 1.00 75.44 74 GLY A O 1
ATOM 582 N N . LYS A 1 75 ? -8.639 -4.569 -2.055 1.00 86.56 75 LYS A N 1
ATOM 583 C CA . LYS A 1 75 ? -8.071 -3.610 -1.080 1.00 86.56 75 LYS A CA 1
ATOM 584 C C . LYS A 1 75 ? -8.891 -2.340 -0.920 1.00 86.56 75 LYS A C 1
ATOM 586 O O . LYS A 1 75 ? -9.361 -2.077 0.176 1.00 86.56 75 LYS A O 1
ATOM 591 N N . THR A 1 76 ? -9.129 -1.611 -2.011 1.00 85.75 76 THR A N 1
ATOM 592 C CA . THR A 1 76 ? -9.903 -0.362 -2.001 1.00 85.75 76 THR A CA 1
ATOM 593 C C . THR A 1 76 ? -11.313 -0.559 -1.453 1.00 85.75 76 THR A C 1
ATOM 595 O O . THR A 1 76 ? -11.849 0.301 -0.763 1.00 85.75 76 THR A O 1
ATOM 598 N N . THR A 1 77 ? -11.937 -1.702 -1.739 1.00 83.12 77 THR A N 1
ATOM 599 C CA . THR A 1 77 ? -13.258 -2.033 -1.198 1.00 83.12 77 THR A CA 1
ATOM 600 C C . THR A 1 77 ? -13.177 -2.278 0.307 1.00 83.12 77 THR A C 1
ATOM 602 O O . THR A 1 77 ? -13.949 -1.697 1.067 1.00 83.12 77 THR A O 1
ATOM 605 N N . ARG A 1 78 ? -12.219 -3.094 0.752 1.00 84.25 78 ARG A N 1
ATOM 606 C CA . ARG A 1 78 ? -12.035 -3.473 2.160 1.00 84.25 78 ARG A CA 1
ATOM 607 C C . ARG A 1 78 ? -11.603 -2.285 3.027 1.00 84.25 78 ARG A C 1
ATOM 609 O O . ARG A 1 78 ? -12.140 -2.111 4.121 1.00 84.25 78 ARG A O 1
ATOM 616 N N . SER A 1 79 ? -10.718 -1.426 2.526 1.00 89.69 79 SER A N 1
ATOM 617 C CA . SER A 1 79 ? -10.268 -0.214 3.212 1.00 89.69 79 SER A CA 1
ATOM 618 C C . SER A 1 79 ? -11.416 0.793 3.372 1.00 89.69 79 SER A C 1
ATOM 620 O O . SER A 1 79 ? -11.669 1.260 4.482 1.00 89.69 79 SER A O 1
ATOM 622 N N . LYS A 1 80 ? -12.195 1.063 2.314 1.00 87.38 80 LYS A N 1
ATOM 623 C CA . LYS A 1 80 ? -13.380 1.938 2.396 1.00 87.38 80 LYS A CA 1
ATOM 624 C C . LYS A 1 80 ? -14.428 1.400 3.362 1.00 87.38 80 LYS A C 1
ATOM 626 O O . LYS A 1 80 ? -14.960 2.151 4.172 1.00 87.38 80 LYS A O 1
ATOM 631 N N . LEU A 1 81 ? -14.698 0.099 3.317 1.00 81.50 81 LEU A N 1
ATOM 632 C CA . LEU A 1 81 ? -15.629 -0.520 4.254 1.00 81.50 81 LEU A CA 1
ATOM 633 C C . LEU A 1 81 ? -15.146 -0.382 5.703 1.00 81.50 81 LEU A C 1
ATOM 635 O O . LEU A 1 81 ? -15.918 0.021 6.566 1.00 81.50 81 LEU A O 1
ATOM 639 N N . THR A 1 82 ? -13.867 -0.652 5.965 1.00 82.81 82 THR A N 1
ATOM 640 C CA . THR A 1 82 ? -13.262 -0.500 7.300 1.00 82.81 82 THR A CA 1
ATOM 641 C C . THR A 1 82 ? -13.417 0.925 7.823 1.00 82.81 82 THR A C 1
ATOM 643 O O . THR A 1 82 ? -13.817 1.126 8.970 1.00 82.81 82 THR A O 1
ATOM 646 N N . TYR A 1 83 ? -13.170 1.918 6.967 1.00 89.00 83 TYR A N 1
ATOM 647 C CA . TYR A 1 83 ? -13.392 3.324 7.285 1.00 89.00 83 TYR A CA 1
ATOM 648 C C . TYR A 1 83 ? -14.843 3.607 7.711 1.00 89.00 83 TYR A C 1
ATOM 650 O O . TYR A 1 83 ? -15.067 4.188 8.776 1.00 89.00 83 TYR A O 1
ATOM 658 N N . GLU A 1 84 ? -15.828 3.154 6.930 1.00 82.62 84 GLU A N 1
ATOM 659 C CA . GLU A 1 84 ? -17.249 3.369 7.235 1.00 82.62 84 GLU A CA 1
ATOM 660 C C . GLU A 1 84 ? -17.675 2.688 8.543 1.00 82.62 84 GLU A C 1
ATOM 662 O O . GLU A 1 84 ? -18.408 3.266 9.350 1.00 82.62 84 GLU A O 1
ATOM 667 N N . ILE A 1 85 ? -17.172 1.480 8.803 1.00 77.50 85 ILE A N 1
ATOM 668 C CA . ILE A 1 85 ? -17.458 0.742 10.038 1.00 77.50 85 ILE A CA 1
ATOM 669 C C . ILE A 1 85 ? -16.918 1.482 11.250 1.00 77.50 85 ILE A C 1
ATOM 671 O O . ILE A 1 85 ? -17.654 1.705 12.211 1.00 77.50 85 ILE A O 1
ATOM 675 N N . LEU A 1 86 ? -15.652 1.892 11.209 1.00 81.88 86 LEU A N 1
ATOM 676 C CA . LEU A 1 86 ? -15.027 2.605 12.315 1.00 81.88 86 LEU A CA 1
ATOM 677 C C . LEU A 1 86 ? -15.750 3.919 12.618 1.00 81.88 86 LEU A C 1
ATOM 679 O O . LEU A 1 86 ? -16.005 4.233 13.782 1.00 81.88 86 LEU A O 1
ATOM 683 N N . LYS A 1 87 ? -16.168 4.650 11.580 1.00 85.75 87 LYS A N 1
ATOM 684 C CA . LYS A 1 87 ? -16.987 5.851 11.769 1.00 85.75 87 LYS A CA 1
ATOM 685 C C . LYS A 1 87 ? -18.343 5.534 12.378 1.00 85.75 87 LYS A C 1
ATOM 687 O O . LYS A 1 87 ? -18.778 6.249 13.277 1.00 85.75 87 LYS A O 1
ATOM 692 N N . SER A 1 88 ? -18.996 4.456 11.946 1.00 75.88 88 SER A N 1
ATOM 693 C CA . SER A 1 88 ? -20.280 4.034 12.520 1.00 75.88 88 SER A CA 1
ATOM 694 C C . SER A 1 88 ? -20.181 3.606 13.988 1.00 75.88 88 SER A C 1
ATOM 696 O O . SER A 1 88 ? -21.124 3.794 14.752 1.00 75.88 88 SER A O 1
ATOM 698 N N . LEU A 1 89 ? -19.011 3.108 14.401 1.00 73.38 89 LEU A N 1
ATOM 699 C CA . LEU A 1 89 ? -18.669 2.783 15.786 1.00 73.38 89 LEU A CA 1
ATOM 700 C C . LEU A 1 89 ? -18.369 4.019 16.652 1.00 73.38 89 LEU A C 1
ATOM 702 O O . LEU A 1 89 ? -18.159 3.893 17.862 1.00 73.38 89 LEU A O 1
ATOM 706 N N . GLY A 1 90 ? -18.363 5.211 16.050 1.00 80.00 90 GLY A N 1
ATOM 707 C CA . GLY A 1 90 ? -18.122 6.479 16.729 1.00 80.00 90 GLY A CA 1
ATOM 708 C C . GLY A 1 90 ? -16.647 6.779 16.982 1.00 80.00 90 GLY A C 1
ATOM 709 O O . GLY A 1 90 ? -16.356 7.569 17.878 1.00 80.00 90 GLY A O 1
ATOM 710 N N . PHE A 1 91 ? -15.731 6.149 16.242 1.00 84.25 91 PHE A N 1
ATOM 711 C CA . PHE A 1 91 ? -14.320 6.529 16.251 1.00 84.25 91 PHE A CA 1
ATOM 712 C C . PHE A 1 91 ? -14.064 7.725 15.332 1.00 84.25 91 PHE A C 1
ATOM 714 O O . PHE A 1 91 ? -14.755 7.933 14.330 1.00 84.25 91 PHE A O 1
ATOM 721 N N . THR A 1 92 ? -13.030 8.496 15.649 1.00 92.50 92 THR A N 1
ATOM 722 C CA . THR A 1 92 ? -12.463 9.480 14.724 1.00 92.50 92 THR A CA 1
ATOM 723 C C . THR A 1 92 ? -11.564 8.767 13.715 1.00 92.50 92 THR A C 1
ATOM 725 O O . THR A 1 92 ? -10.620 8.071 14.087 1.00 92.50 92 THR A O 1
ATOM 728 N N . VAL A 1 93 ? -11.876 8.904 12.423 1.00 94.44 93 VAL A N 1
ATOM 729 C CA . VAL A 1 93 ? -11.211 8.142 11.356 1.00 94.44 93 VAL A CA 1
ATOM 730 C C . VAL A 1 93 ? -10.849 9.046 10.187 1.00 94.44 93 VAL A C 1
ATOM 732 O O . VAL A 1 93 ? -11.690 9.800 9.691 1.00 94.44 93 VAL A O 1
ATOM 735 N N . GLU A 1 94 ? -9.619 8.920 9.708 1.00 97.12 94 GLU A N 1
ATOM 736 C CA . GLU A 1 94 ? -9.137 9.499 8.456 1.00 97.12 94 GLU A CA 1
ATOM 737 C C . GLU A 1 94 ? -8.976 8.397 7.400 1.00 97.12 94 GLU A C 1
ATOM 739 O O . GLU A 1 94 ? -8.538 7.293 7.717 1.00 97.12 94 GLU A O 1
ATOM 744 N N . TYR A 1 95 ? -9.314 8.690 6.143 1.00 96.69 95 TYR A N 1
ATOM 745 C CA . TYR A 1 95 ? -9.090 7.786 5.012 1.00 96.69 95 TYR A CA 1
ATOM 746 C C . TYR A 1 95 ? -8.023 8.357 4.077 1.00 96.69 95 TYR A C 1
ATOM 748 O O . TYR A 1 95 ? -8.055 9.545 3.751 1.00 96.69 95 TYR A O 1
ATOM 756 N N . ARG A 1 96 ? -7.089 7.512 3.632 1.00 96.31 96 ARG A N 1
ATOM 757 C CA . ARG A 1 96 ? -6.027 7.854 2.678 1.00 96.31 96 ARG A CA 1
ATOM 758 C C . ARG A 1 96 ? -6.165 6.990 1.433 1.00 96.31 96 ARG A C 1
ATOM 760 O O . ARG A 1 96 ? -5.917 5.788 1.482 1.00 96.31 96 ARG A O 1
ATOM 767 N N . GLU A 1 97 ? -6.571 7.615 0.333 1.00 92.12 97 GLU A N 1
ATOM 768 C CA . GLU A 1 97 ? -6.889 6.933 -0.926 1.00 92.12 97 GLU A CA 1
ATOM 769 C C . GLU A 1 97 ? -5.639 6.486 -1.697 1.00 92.12 97 GLU A C 1
ATOM 771 O O . GLU A 1 97 ? -4.548 7.034 -1.510 1.00 92.12 97 GLU A O 1
ATOM 776 N N . GLU A 1 98 ? -5.806 5.523 -2.605 1.00 87.62 98 GLU A N 1
ATOM 777 C CA . GLU A 1 98 ? -4.800 5.175 -3.609 1.00 87.62 98 GLU A CA 1
ATOM 778 C C . GLU A 1 98 ? -4.566 6.364 -4.560 1.00 87.62 98 GLU A C 1
ATOM 780 O O . GLU A 1 98 ? -5.507 6.910 -5.131 1.00 87.62 98 GLU A O 1
ATOM 785 N N . GLY A 1 99 ? -3.304 6.759 -4.759 1.00 80.12 99 GLY A N 1
ATOM 786 C CA . GLY A 1 99 ? -2.942 7.863 -5.661 1.00 80.12 99 GLY A CA 1
ATOM 787 C C . GLY A 1 99 ? -2.354 7.449 -6.999 1.00 80.12 99 GLY A C 1
ATOM 788 O O . GLY A 1 99 ? -2.032 8.318 -7.802 1.00 80.12 99 GLY A O 1
ATOM 789 N N . ILE A 1 100 ? -2.198 6.148 -7.265 1.00 83.12 100 ILE A N 1
ATOM 790 C CA . ILE A 1 100 ? -1.479 5.677 -8.458 1.00 83.12 100 ILE A CA 1
ATOM 791 C C . ILE A 1 100 ? -2.130 6.148 -9.766 1.00 83.12 100 ILE A C 1
ATOM 793 O O . ILE A 1 100 ? -1.434 6.391 -10.745 1.00 83.12 100 ILE A O 1
ATOM 797 N N . VAL A 1 101 ? -3.452 6.346 -9.764 1.00 82.25 101 VAL A N 1
ATOM 798 C CA . VAL A 1 101 ? -4.227 6.833 -10.919 1.00 82.25 101 VAL A CA 1
ATOM 799 C C . VAL A 1 101 ? -3.874 8.264 -11.334 1.00 82.25 101 VAL A C 1
ATOM 801 O O . VAL A 1 101 ? -4.208 8.674 -12.439 1.00 82.25 101 VAL A O 1
ATOM 804 N N . GLN A 1 102 ? -3.218 9.025 -10.456 1.00 88.25 102 GLN A N 1
ATOM 805 C CA . GLN A 1 102 ? -2.768 10.392 -10.723 1.00 88.25 102 GLN A CA 1
ATOM 806 C C . GLN A 1 102 ? -1.343 10.433 -11.301 1.00 88.25 102 GLN A C 1
ATOM 808 O O . GLN A 1 102 ? -0.863 11.508 -11.659 1.00 88.25 102 GLN A O 1
ATOM 813 N N . CYS A 1 103 ? -0.663 9.283 -11.396 1.00 91.19 103 CYS A N 1
ATOM 814 C CA . CYS A 1 103 ? 0.682 9.199 -11.949 1.00 91.19 103 CYS A CA 1
ATOM 815 C C . CYS A 1 103 ? 0.670 9.598 -13.436 1.00 91.19 103 CYS A C 1
ATOM 817 O O . CYS A 1 103 ? -0.080 9.002 -14.212 1.00 91.19 103 CYS A O 1
ATOM 819 N N . PRO A 1 104 ? 1.502 10.565 -13.867 1.00 94.75 104 PRO A N 1
ATOM 820 C CA . PRO A 1 104 ? 1.546 10.998 -15.264 1.00 94.75 104 PRO A CA 1
ATOM 821 C C . PRO A 1 104 ? 2.347 10.044 -16.167 1.00 94.75 104 PRO A C 1
ATOM 823 O O . PRO A 1 104 ? 2.375 10.229 -17.382 1.00 94.75 104 PRO A O 1
ATOM 826 N N . TYR A 1 105 ? 3.022 9.049 -15.586 1.00 94.94 105 TYR A N 1
ATOM 827 C CA . TYR A 1 105 ? 3.864 8.089 -16.296 1.00 94.94 105 TYR A CA 1
ATOM 828 C C . TYR A 1 105 ? 3.125 6.766 -16.538 1.00 94.94 105 TYR A C 1
ATOM 830 O O . TYR A 1 105 ? 2.215 6.424 -15.778 1.00 94.94 105 TYR A O 1
ATOM 838 N N . PRO A 1 106 ? 3.535 5.971 -17.544 1.00 92.19 106 PRO A N 1
ATOM 839 C CA . PRO A 1 106 ? 3.094 4.586 -17.661 1.00 92.19 106 PRO A CA 1
ATOM 840 C C . PRO A 1 106 ? 3.366 3.802 -16.367 1.00 92.19 106 PRO A C 1
ATOM 842 O O . PRO A 1 106 ? 4.392 3.993 -15.715 1.00 92.19 106 PRO A O 1
ATOM 845 N N . ILE A 1 107 ? 2.440 2.921 -15.989 1.00 89.94 107 ILE A N 1
ATOM 846 C CA . ILE A 1 107 ? 2.500 2.119 -14.756 1.00 89.94 107 ILE A CA 1
ATOM 847 C C . ILE A 1 107 ? 2.475 0.615 -15.072 1.00 89.94 107 ILE A C 1
ATOM 849 O O . ILE A 1 107 ? 2.395 0.208 -16.232 1.00 89.94 107 ILE A O 1
ATOM 853 N N . ASN A 1 108 ? 2.527 -0.215 -14.027 1.00 87.62 108 ASN A N 1
ATOM 854 C CA . ASN A 1 108 ? 2.496 -1.679 -14.102 1.00 87.62 108 ASN A CA 1
ATOM 855 C C . ASN A 1 108 ? 3.620 -2.246 -14.986 1.00 87.62 108 ASN A C 1
ATOM 857 O O . ASN A 1 108 ? 4.780 -1.892 -14.781 1.00 87.62 108 ASN A O 1
ATOM 861 N N . GLU A 1 109 ? 3.308 -3.106 -15.962 1.00 90.00 109 GLU A N 1
ATOM 862 C CA . GLU A 1 109 ? 4.295 -3.736 -16.848 1.00 90.00 109 GLU A CA 1
ATOM 863 C C . GLU A 1 109 ? 5.087 -2.731 -17.699 1.00 90.00 109 GLU A C 1
ATOM 865 O O . GLU A 1 109 ? 6.170 -3.044 -18.195 1.00 90.00 109 GLU A O 1
ATOM 870 N N . GLN A 1 110 ? 4.546 -1.525 -17.875 1.00 91.19 110 GLN A N 1
ATOM 871 C CA . GLN A 1 110 ? 5.168 -0.446 -18.640 1.00 91.19 110 GLN A CA 1
ATOM 872 C C . GLN A 1 110 ? 5.823 0.612 -17.745 1.00 91.19 110 GLN A C 1
ATOM 874 O O . GLN A 1 110 ? 6.263 1.639 -18.253 1.00 91.19 110 GLN A O 1
ATOM 879 N N . GLY A 1 111 ? 5.879 0.376 -16.431 1.00 92.69 111 GLY A N 1
ATOM 880 C CA . GLY A 1 111 ? 6.471 1.302 -15.474 1.00 92.69 111 GLY A CA 1
ATOM 881 C C . GLY A 1 111 ? 7.945 1.613 -15.738 1.00 92.69 111 GLY A C 1
ATOM 882 O O . GLY A 1 111 ? 8.660 0.872 -16.414 1.00 92.69 111 GLY A O 1
ATOM 883 N N . SER A 1 112 ? 8.402 2.715 -15.154 1.00 96.75 112 SER A N 1
ATOM 884 C CA . SER A 1 112 ? 9.796 3.160 -15.175 1.00 96.75 112 SER A CA 1
ATOM 885 C C . SER A 1 112 ? 10.255 3.594 -13.781 1.00 96.75 112 SER A C 1
ATOM 887 O O . SER A 1 112 ? 9.465 3.609 -12.828 1.00 96.75 112 SER A O 1
ATOM 889 N N . TYR A 1 113 ? 11.528 3.976 -13.662 1.00 98.00 113 TYR A N 1
ATOM 890 C CA . TYR A 1 113 ? 12.057 4.589 -12.447 1.00 98.00 113 TYR A CA 1
ATOM 891 C C . TYR A 1 113 ? 11.276 5.857 -12.065 1.00 98.00 113 TYR A C 1
ATOM 893 O O . TYR A 1 113 ? 10.870 6.002 -10.913 1.00 98.00 113 TYR A O 1
ATOM 901 N N . GLU A 1 114 ? 10.982 6.735 -13.028 1.00 98.19 114 GLU A N 1
ATOM 902 C CA . GLU A 1 114 ? 10.232 7.979 -12.813 1.00 98.19 114 GLU A CA 1
ATOM 903 C C . GLU A 1 114 ? 8.818 7.701 -12.305 1.00 98.19 114 GLU A C 1
ATOM 905 O O . GLU A 1 114 ? 8.358 8.371 -11.381 1.00 98.19 114 GLU A O 1
ATOM 910 N N . ALA A 1 115 ? 8.155 6.678 -12.855 1.00 96.94 115 ALA A N 1
ATOM 911 C CA . ALA A 1 115 ? 6.833 6.261 -12.404 1.00 96.94 115 ALA A CA 1
ATOM 912 C C . ALA A 1 115 ? 6.860 5.805 -10.937 1.00 96.94 115 ALA A C 1
ATOM 914 O O . ALA A 1 115 ? 6.069 6.281 -10.123 1.00 96.94 115 ALA A O 1
ATOM 915 N N . GLN A 1 116 ? 7.792 4.915 -10.575 1.00 97.69 116 GLN A N 1
ATOM 916 C CA . GLN A 1 116 ? 7.910 4.419 -9.199 1.00 97.69 116 GLN A CA 1
ATOM 917 C C . GLN A 1 116 ? 8.310 5.529 -8.226 1.00 97.69 116 GLN A C 1
ATOM 919 O O . GLN A 1 116 ? 7.740 5.632 -7.138 1.00 97.69 116 GLN A O 1
ATOM 924 N N . LYS A 1 117 ? 9.242 6.402 -8.624 1.00 98.25 117 LYS A N 1
ATOM 925 C CA . LYS A 1 117 ? 9.655 7.544 -7.810 1.00 98.25 117 LYS A CA 1
ATOM 926 C C . LYS A 1 117 ? 8.487 8.503 -7.571 1.00 98.25 117 LYS A C 1
ATOM 928 O O . LYS A 1 117 ? 8.277 8.911 -6.433 1.00 98.25 117 LYS A O 1
ATOM 933 N N . TRP A 1 118 ? 7.709 8.819 -8.606 1.00 98.19 118 TRP A N 1
ATOM 934 C CA . TRP A 1 118 ? 6.531 9.678 -8.486 1.00 98.19 118 TRP A CA 1
ATOM 935 C C . TRP A 1 118 ? 5.507 9.090 -7.506 1.00 98.19 118 TRP A C 1
ATOM 937 O O . TRP A 1 118 ? 5.014 9.795 -6.628 1.00 98.19 118 TRP A O 1
ATOM 947 N N . ILE A 1 119 ? 5.236 7.783 -7.600 1.00 96.88 119 ILE A N 1
ATOM 948 C CA . ILE A 1 119 ? 4.310 7.089 -6.691 1.00 96.88 119 ILE A CA 1
ATOM 949 C C . ILE A 1 119 ? 4.824 7.143 -5.243 1.00 96.88 119 ILE A C 1
ATOM 951 O O . ILE A 1 119 ? 4.046 7.375 -4.316 1.00 96.88 119 ILE A O 1
ATOM 955 N N . LEU A 1 120 ? 6.130 6.962 -5.033 1.00 97.94 120 LEU A N 1
ATOM 956 C CA . LEU A 1 120 ? 6.742 7.088 -3.710 1.00 97.94 120 LEU A CA 1
ATOM 957 C C . LEU A 1 120 ? 6.680 8.518 -3.168 1.00 97.94 120 LEU A C 1
ATOM 959 O O . LEU A 1 120 ? 6.384 8.688 -1.989 1.00 97.94 120 LEU A O 1
ATOM 963 N N . ASP A 1 121 ? 6.906 9.537 -3.998 1.00 97.94 121 ASP A N 1
ATOM 964 C CA . ASP A 1 121 ? 6.772 10.942 -3.597 1.00 97.94 121 ASP A CA 1
ATOM 965 C C . ASP A 1 121 ? 5.322 11.259 -3.184 1.00 97.94 121 ASP A C 1
ATOM 967 O O . ASP A 1 121 ? 5.098 11.835 -2.117 1.00 97.94 121 ASP A O 1
ATOM 971 N N . PHE A 1 122 ? 4.331 10.778 -3.946 1.00 97.19 122 PHE A N 1
ATOM 972 C CA . PHE A 1 122 ? 2.918 10.868 -3.565 1.00 97.19 122 PHE A CA 1
ATOM 973 C C . PHE A 1 122 ? 2.662 10.222 -2.194 1.00 97.19 122 PHE A C 1
ATOM 975 O O . PHE A 1 122 ? 2.059 10.837 -1.309 1.00 97.19 122 PHE A O 1
ATOM 982 N N . TYR A 1 123 ? 3.138 8.988 -1.982 1.00 97.19 123 TYR A N 1
ATOM 983 C CA . TYR A 1 123 ? 2.964 8.310 -0.697 1.00 97.19 123 TYR A CA 1
ATOM 984 C C . TYR A 1 123 ? 3.727 8.995 0.429 1.00 97.19 123 TYR A C 1
ATOM 986 O O . TYR A 1 123 ? 3.228 9.030 1.546 1.00 97.19 123 TYR A O 1
ATOM 994 N N . ARG A 1 124 ? 4.883 9.605 0.170 1.00 97.69 124 ARG A N 1
ATOM 995 C CA . ARG A 1 124 ? 5.604 10.395 1.169 1.00 97.69 124 ARG A CA 1
ATOM 996 C C . ARG A 1 124 ? 4.751 11.552 1.673 1.00 97.69 124 ARG A C 1
ATOM 998 O O . ARG A 1 124 ? 4.573 11.694 2.882 1.00 97.69 124 ARG A O 1
ATOM 1005 N N . GLU A 1 125 ? 4.217 12.362 0.766 1.00 96.94 125 GLU A N 1
ATOM 1006 C CA . GLU A 1 125 ? 3.387 13.517 1.122 1.00 96.94 125 GLU A CA 1
ATOM 1007 C C . GLU A 1 125 ? 2.102 13.084 1.837 1.00 96.94 125 GLU A C 1
ATOM 1009 O O . GLU A 1 125 ? 1.738 13.638 2.879 1.00 96.94 125 GLU A O 1
ATOM 1014 N N . ARG A 1 126 ? 1.441 12.044 1.317 1.00 96.06 126 ARG A N 1
ATOM 1015 C CA . ARG A 1 126 ? 0.198 11.503 1.876 1.00 96.06 126 ARG A CA 1
ATOM 1016 C C . ARG A 1 126 ? 0.414 10.839 3.235 1.00 96.06 126 ARG A C 1
ATOM 1018 O O . ARG A 1 126 ? -0.395 11.040 4.137 1.00 96.06 126 ARG A O 1
ATOM 1025 N N . ASP A 1 127 ? 1.465 10.040 3.406 1.00 95.38 127 ASP A N 1
ATOM 1026 C CA . ASP A 1 127 ? 1.632 9.125 4.547 1.00 95.38 127 ASP A CA 1
ATOM 1027 C C . ASP A 1 127 ? 2.316 9.790 5.740 1.00 95.38 127 ASP A C 1
ATOM 1029 O O . ASP A 1 127 ? 1.952 9.527 6.893 1.00 95.38 127 ASP A O 1
ATOM 1033 N N . LEU A 1 128 ? 3.223 10.732 5.475 1.00 96.56 128 LEU A N 1
ATOM 1034 C CA . LEU A 1 128 ? 3.901 11.501 6.519 1.00 96.56 128 LEU A CA 1
ATOM 1035 C C . LEU A 1 128 ? 3.077 12.688 7.023 1.00 96.56 128 LEU A C 1
ATOM 1037 O O . LEU A 1 128 ? 3.411 13.271 8.055 1.00 96.56 128 LEU A O 1
ATOM 1041 N N . LYS A 1 129 ? 1.963 13.021 6.360 1.00 95.06 129 LYS A N 1
ATOM 1042 C CA . LYS A 1 129 ? 0.991 13.973 6.901 1.00 95.06 129 LYS A CA 1
ATOM 1043 C C . LYS A 1 129 ? 0.497 13.485 8.268 1.00 95.06 129 LYS A C 1
ATOM 1045 O O . LYS A 1 129 ? 0.059 12.337 8.402 1.00 95.06 129 LYS A O 1
ATOM 1050 N N . GLY A 1 130 ? 0.569 14.351 9.279 1.00 92.12 130 GLY A N 1
ATOM 1051 C CA . GLY A 1 130 ? 0.042 14.070 10.616 1.00 92.12 130 GLY A CA 1
ATOM 1052 C C . GLY A 1 130 ? -1.481 13.909 10.615 1.00 92.12 130 GLY A C 1
ATOM 1053 O O . GLY A 1 130 ? -2.160 14.425 9.729 1.00 92.12 130 GLY A O 1
ATOM 1054 N N . SER A 1 131 ? -2.008 13.198 11.610 1.00 93.88 131 SER A N 1
ATOM 1055 C CA . SER A 1 131 ? -3.446 13.056 11.840 1.00 93.88 131 SER A CA 1
ATOM 1056 C C . SER A 1 131 ? -3.744 13.126 13.335 1.00 93.88 131 SER A C 1
ATOM 1058 O O . SER A 1 131 ? -2.928 12.705 14.152 1.00 93.88 131 SER A O 1
ATOM 1060 N N . ASN A 1 132 ? -4.918 13.662 13.669 1.00 92.12 132 ASN A N 1
ATOM 1061 C CA . ASN A 1 132 ? -5.470 13.663 15.027 1.00 92.12 132 ASN A CA 1
ATOM 1062 C C . ASN A 1 132 ? -6.579 12.608 15.190 1.00 92.12 132 ASN A C 1
ATOM 1064 O O . ASN A 1 132 ? -7.259 12.595 16.212 1.00 92.12 132 ASN A O 1
ATOM 1068 N N . ALA A 1 133 ? -6.813 11.782 14.166 1.00 93.50 133 ALA A N 1
ATOM 1069 C CA . ALA A 1 133 ? -7.772 10.691 14.230 1.00 93.50 133 ALA A CA 1
ATOM 1070 C C . ALA A 1 133 ? -7.243 9.553 15.115 1.00 93.50 133 ALA A C 1
ATOM 1072 O O . ALA A 1 133 ? -6.038 9.313 15.180 1.00 93.50 133 ALA A O 1
ATOM 1073 N N . GLU A 1 134 ? -8.146 8.815 15.756 1.00 90.56 134 GLU A N 1
ATOM 1074 C CA . GLU A 1 134 ? -7.817 7.553 16.426 1.00 90.56 134 GLU A CA 1
ATOM 1075 C C . GLU A 1 134 ? -7.331 6.514 15.409 1.00 90.56 134 GLU A C 1
ATOM 1077 O O . GLU A 1 134 ? -6.369 5.793 15.673 1.00 90.56 134 GLU A O 1
ATOM 1082 N N . TYR A 1 135 ? -7.955 6.487 14.225 1.00 92.88 135 TYR A N 1
ATOM 1083 C CA . TYR A 1 135 ? -7.601 5.572 13.146 1.00 92.88 135 TYR A CA 1
ATOM 1084 C C . TYR A 1 135 ? -7.322 6.293 11.830 1.00 92.88 135 TYR A C 1
ATOM 1086 O O . TYR A 1 135 ? -8.071 7.170 11.401 1.00 92.88 135 TYR A O 1
ATOM 1094 N N . VAL A 1 136 ? -6.278 5.855 11.135 1.00 96.44 136 VAL A N 1
ATOM 1095 C CA . VAL A 1 136 ? -5.983 6.244 9.755 1.00 96.44 136 VAL A CA 1
ATOM 1096 C C . VAL A 1 136 ? -6.062 4.995 8.890 1.00 96.44 136 VAL A C 1
ATOM 1098 O O . VAL A 1 136 ? -5.205 4.118 8.965 1.00 96.44 136 VAL A O 1
ATOM 1101 N N . VAL A 1 137 ? -7.096 4.900 8.065 1.00 95.81 137 VAL A N 1
ATOM 1102 C CA . VAL A 1 137 ? -7.273 3.792 7.126 1.00 95.81 137 VAL A CA 1
ATOM 1103 C C . VAL A 1 137 ? -6.601 4.148 5.809 1.00 95.81 137 VAL A C 1
ATOM 1105 O O . VAL A 1 137 ? -6.869 5.203 5.237 1.00 95.81 137 VAL A O 1
ATOM 1108 N N . MET A 1 138 ? -5.720 3.279 5.326 1.00 97.00 138 MET A N 1
ATOM 1109 C CA . MET A 1 138 ? -4.870 3.552 4.171 1.00 97.00 138 MET A CA 1
ATOM 1110 C C . MET A 1 138 ? -5.095 2.504 3.085 1.00 97.00 138 MET A C 1
ATOM 1112 O O . MET A 1 138 ? -4.893 1.310 3.306 1.00 97.00 138 MET A O 1
ATOM 1116 N N . ASP A 1 139 ? -5.491 2.963 1.900 1.00 95.19 139 ASP A N 1
ATOM 1117 C CA . ASP A 1 139 ? -5.464 2.164 0.680 1.00 95.19 139 ASP A CA 1
ATOM 1118 C C . ASP A 1 139 ? -4.041 2.209 0.112 1.00 95.19 139 ASP A C 1
ATOM 1120 O O . ASP A 1 139 ? -3.616 3.212 -0.479 1.00 95.19 139 ASP A O 1
ATOM 1124 N N . ARG A 1 140 ? -3.286 1.133 0.379 1.00 95.06 140 ARG A N 1
ATOM 1125 C CA . ARG A 1 140 ? -1.843 0.977 0.126 1.00 95.06 140 ARG A CA 1
ATOM 1126 C C . ARG A 1 140 ? -0.960 1.923 0.939 1.00 95.06 140 ARG A C 1
ATOM 1128 O O . ARG A 1 140 ? -1.427 2.855 1.591 1.00 95.06 140 ARG A O 1
ATOM 1135 N N . CYS A 1 141 ? 0.346 1.689 0.887 1.00 95.81 141 CYS A N 1
ATOM 1136 C CA . CYS A 1 141 ? 1.389 2.566 1.422 1.00 95.81 141 CYS A CA 1
ATOM 1137 C C . CYS A 1 141 ? 2.635 2.5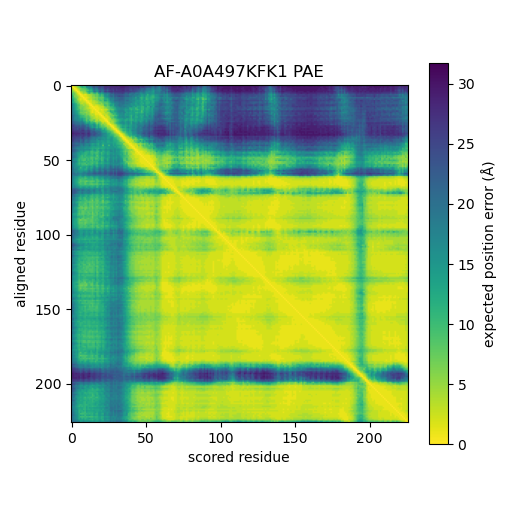12 0.531 1.00 95.81 141 CYS A C 1
ATOM 1139 O O . CYS A 1 141 ? 2.658 1.785 -0.462 1.00 95.81 141 CYS A O 1
ATOM 1141 N N . SER A 1 142 ? 3.693 3.228 0.916 1.00 97.12 142 SER A N 1
ATOM 1142 C CA . SER A 1 142 ? 4.975 3.219 0.201 1.00 97.12 142 SER A CA 1
ATOM 1143 C C . SER A 1 142 ? 5.536 1.816 -0.071 1.00 97.12 142 SER A C 1
ATOM 1145 O O . SER A 1 142 ? 6.076 1.589 -1.152 1.00 97.12 142 SER A O 1
ATOM 1147 N N . LEU A 1 143 ? 5.371 0.851 0.846 1.00 97.38 143 LEU A N 1
ATOM 1148 C CA . LEU A 1 143 ? 5.859 -0.525 0.654 1.00 97.38 143 LEU A CA 1
ATOM 1149 C C . LEU A 1 143 ? 5.139 -1.275 -0.473 1.00 97.38 143 LEU A C 1
ATOM 1151 O O . LEU A 1 143 ? 5.708 -2.201 -1.045 1.00 97.38 143 LEU A O 1
ATOM 1155 N N . ASP A 1 144 ? 3.923 -0.859 -0.839 1.00 94.62 144 ASP A N 1
ATOM 1156 C CA . ASP A 1 144 ? 3.147 -1.483 -1.915 1.00 94.62 144 ASP A CA 1
ATOM 1157 C C . ASP A 1 144 ? 3.843 -1.334 -3.283 1.00 94.62 144 ASP A C 1
ATOM 1159 O O . ASP A 1 144 ? 3.551 -2.091 -4.198 1.00 94.62 144 ASP A O 1
ATOM 1163 N N . THR A 1 145 ? 4.818 -0.422 -3.410 1.00 95.56 145 THR A N 1
ATOM 1164 C CA . THR A 1 145 ? 5.646 -0.216 -4.616 1.00 95.56 145 THR A CA 1
ATOM 1165 C C . THR A 1 145 ? 6.762 -1.252 -4.801 1.00 95.56 145 THR A C 1
ATOM 1167 O O . THR A 1 145 ? 7.250 -1.437 -5.919 1.00 95.56 145 THR A O 1
ATOM 1170 N N . ILE A 1 146 ? 7.170 -1.959 -3.738 1.00 97.69 146 ILE A N 1
ATOM 1171 C CA . ILE A 1 146 ? 8.333 -2.863 -3.766 1.00 97.69 146 ILE A CA 1
ATOM 1172 C C . ILE A 1 146 ? 8.141 -4.014 -4.773 1.00 97.69 146 ILE A C 1
ATOM 1174 O O . ILE A 1 146 ? 9.021 -4.186 -5.621 1.00 97.69 146 ILE A O 1
ATOM 1178 N N . PRO A 1 147 ? 7.010 -4.753 -4.781 1.00 96.62 147 PRO A N 1
ATOM 1179 C CA . PRO A 1 147 ? 6.757 -5.806 -5.772 1.00 96.62 147 PRO A CA 1
ATOM 1180 C C . PRO A 1 147 ? 6.837 -5.326 -7.225 1.00 96.62 147 PRO A C 1
ATOM 1182 O O . PRO A 1 147 ? 7.350 -6.030 -8.095 1.00 96.62 147 PRO A O 1
ATOM 1185 N N . TYR A 1 148 ? 6.373 -4.104 -7.491 1.00 95.56 148 TYR A N 1
ATOM 1186 C CA . TYR A 1 148 ? 6.378 -3.511 -8.829 1.00 95.56 148 TYR A CA 1
ATOM 1187 C C . TYR A 1 148 ? 7.780 -3.082 -9.241 1.00 95.56 148 TYR A C 1
ATOM 1189 O O . TYR A 1 148 ? 8.218 -3.400 -10.342 1.00 95.56 148 TYR A O 1
ATOM 1197 N N . THR A 1 149 ? 8.522 -2.439 -8.341 1.00 97.75 149 THR A N 1
ATOM 1198 C CA . THR A 1 149 ? 9.936 -2.110 -8.568 1.00 97.75 149 THR A CA 1
ATOM 1199 C C . THR A 1 149 ? 10.752 -3.379 -8.836 1.00 97.75 149 THR A C 1
ATOM 1201 O O . THR A 1 149 ? 11.586 -3.401 -9.741 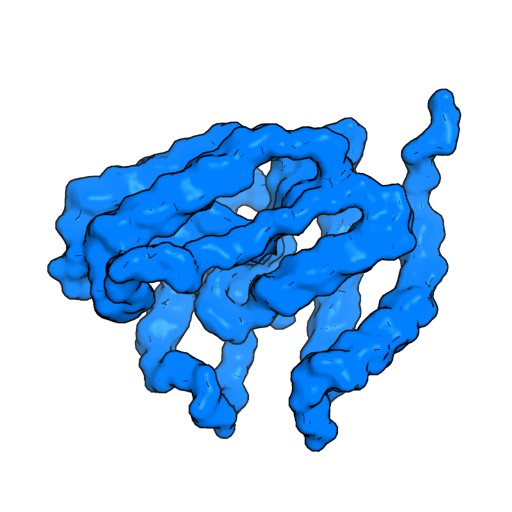1.00 97.75 149 THR A O 1
ATOM 1204 N N . ARG A 1 150 ? 10.457 -4.475 -8.125 1.00 97.94 150 ARG A N 1
ATOM 1205 C CA . ARG A 1 150 ? 11.085 -5.779 -8.358 1.00 97.94 150 ARG A CA 1
ATOM 1206 C C . ARG A 1 150 ? 10.750 -6.354 -9.726 1.00 97.94 150 ARG A C 1
ATOM 1208 O O . ARG A 1 150 ? 11.654 -6.836 -10.409 1.00 97.94 150 ARG A O 1
ATOM 1215 N N . TYR A 1 151 ? 9.494 -6.256 -10.154 1.00 97.00 151 TYR A N 1
ATOM 1216 C CA . TYR A 1 151 ? 9.099 -6.652 -11.502 1.00 97.00 151 TYR A CA 1
ATOM 1217 C C . TYR A 1 151 ? 9.885 -5.869 -12.557 1.00 97.00 151 TYR A C 1
ATOM 1219 O O . TYR A 1 151 ? 10.538 -6.474 -13.402 1.00 97.00 151 TYR A O 1
ATOM 1227 N N . LEU A 1 152 ? 9.902 -4.539 -12.453 1.00 97.31 152 LEU A N 1
ATOM 1228 C CA . LEU A 1 152 ? 10.596 -3.668 -13.401 1.00 97.31 152 LEU A CA 1
ATOM 1229 C C . LEU A 1 152 ? 12.101 -3.953 -13.467 1.00 97.31 152 LEU A C 1
ATOM 1231 O O . LEU A 1 152 ? 12.656 -4.040 -14.559 1.00 97.31 152 LEU A O 1
ATOM 1235 N N . TYR A 1 153 ? 12.743 -4.174 -12.319 1.00 97.94 153 TYR A N 1
ATOM 1236 C CA . TYR A 1 153 ? 14.150 -4.567 -12.257 1.00 97.94 153 TYR A CA 1
ATOM 1237 C C . TYR A 1 153 ? 14.414 -5.896 -12.979 1.00 97.94 153 TYR A C 1
ATOM 1239 O O . TYR A 1 153 ? 15.327 -5.995 -13.788 1.00 97.94 153 TYR A O 1
ATOM 1247 N N . THR A 1 154 ? 13.590 -6.918 -12.729 1.00 97.12 154 THR A N 1
ATOM 1248 C CA . THR A 1 154 ? 13.754 -8.244 -13.364 1.00 97.12 154 THR A CA 1
ATOM 1249 C C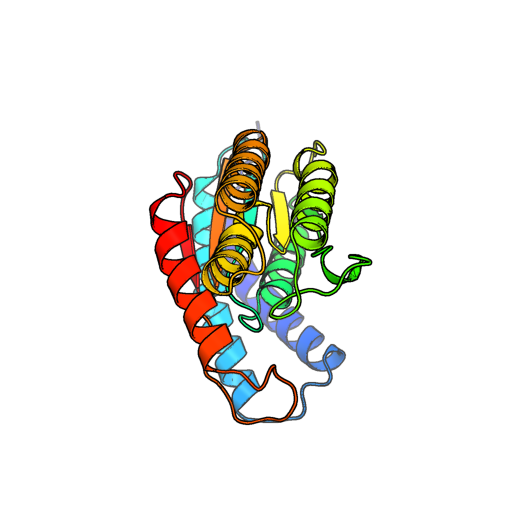 . THR A 1 154 ? 13.436 -8.269 -14.863 1.00 97.12 154 THR A C 1
ATOM 1251 O O . THR A 1 154 ? 13.691 -9.280 -15.510 1.00 97.12 154 THR A O 1
ATOM 1254 N N . HIS A 1 155 ? 12.891 -7.178 -15.405 1.00 95.81 155 HIS A N 1
ATOM 1255 C CA . HIS A 1 155 ? 12.570 -7.008 -16.824 1.00 95.81 155 HIS A CA 1
ATOM 1256 C C . HIS A 1 155 ? 13.393 -5.877 -17.463 1.00 95.81 155 HIS A C 1
ATOM 1258 O O . HIS A 1 155 ? 12.960 -5.295 -18.458 1.00 95.81 155 HIS A O 1
ATOM 1264 N N . ASP A 1 156 ? 14.541 -5.536 -16.865 1.00 96.81 156 ASP A N 1
ATOM 1265 C CA . ASP A 1 156 ? 15.507 -4.550 -17.368 1.00 96.81 156 ASP A CA 1
ATOM 1266 C C . ASP A 1 156 ? 14.908 -3.153 -17.637 1.00 96.81 156 ASP A C 1
ATOM 1268 O O . ASP A 1 156 ? 15.413 -2.380 -18.450 1.00 96.81 156 ASP A O 1
ATOM 1272 N N . ARG A 1 157 ? 13.811 -2.806 -16.948 1.00 96.69 157 ARG A N 1
ATOM 1273 C CA . ARG A 1 157 ? 13.159 -1.483 -17.024 1.00 96.69 157 ARG A CA 1
ATOM 1274 C C . ARG A 1 157 ? 13.758 -0.476 -16.049 1.00 96.69 157 ARG A C 1
ATOM 1276 O O . ARG A 1 157 ? 13.531 0.721 -16.191 1.00 96.69 157 ARG A O 1
ATOM 1283 N N . VAL A 1 158 ? 14.444 -0.978 -15.030 1.00 97.25 158 VAL A N 1
ATOM 1284 C CA . VAL A 1 158 ? 15.075 -0.214 -13.956 1.00 97.25 158 VAL A CA 1
ATOM 1285 C C . VAL A 1 158 ? 16.396 -0.903 -13.630 1.00 97.25 158 VAL A C 1
ATOM 1287 O O . VAL A 1 158 ? 16.457 -2.130 -13.553 1.00 97.25 158 VAL A O 1
ATOM 1290 N N . THR A 1 159 ? 17.460 -0.133 -13.442 1.00 98.31 159 THR A N 1
ATOM 1291 C CA . THR A 1 159 ? 18.783 -0.647 -13.071 1.00 98.31 159 THR A CA 1
ATOM 1292 C C . THR A 1 159 ? 18.815 -1.142 -11.620 1.00 98.31 159 THR A C 1
ATOM 1294 O O . THR A 1 159 ? 17.947 -0.833 -10.802 1.00 98.31 159 THR A O 1
ATOM 1297 N N . ALA A 1 160 ? 19.850 -1.903 -11.252 1.00 98.19 160 ALA A N 1
ATOM 1298 C CA . ALA A 1 160 ? 20.021 -2.359 -9.870 1.00 98.19 160 ALA A CA 1
ATOM 1299 C C . ALA A 1 160 ? 20.168 -1.191 -8.871 1.00 98.19 160 ALA A C 1
ATOM 1301 O O . ALA A 1 160 ? 19.660 -1.267 -7.751 1.00 98.19 160 ALA A O 1
ATOM 1302 N N . GLU A 1 161 ? 20.843 -0.111 -9.275 1.00 98.44 161 GLU A N 1
ATOM 1303 C CA . GLU A 1 161 ? 21.052 1.084 -8.450 1.00 98.44 161 GLU A CA 1
ATOM 1304 C C . GLU A 1 161 ? 19.745 1.854 -8.226 1.00 98.44 161 GLU A C 1
ATOM 1306 O O . GLU A 1 161 ? 19.399 2.196 -7.091 1.00 98.44 161 GLU A O 1
ATOM 1311 N N . GLU A 1 162 ? 18.976 2.062 -9.292 1.00 98.50 162 GLU A N 1
ATOM 1312 C CA . GLU A 1 162 ? 17.661 2.695 -9.224 1.00 98.50 162 GLU A CA 1
ATOM 1313 C C . GLU A 1 162 ? 16.684 1.873 -8.375 1.00 98.50 162 GLU A C 1
ATOM 1315 O O . GLU A 1 162 ? 16.013 2.423 -7.502 1.00 98.50 162 GLU A O 1
ATOM 1320 N N . ALA A 1 163 ? 16.643 0.550 -8.561 1.00 98.50 163 ALA A N 1
ATOM 1321 C CA . ALA A 1 163 ? 15.797 -0.330 -7.761 1.00 98.50 163 ALA A CA 1
ATOM 1322 C C . ALA A 1 163 ? 16.172 -0.267 -6.271 1.00 98.50 163 ALA A C 1
ATOM 1324 O O . ALA A 1 163 ? 15.298 -0.108 -5.422 1.00 98.50 163 ALA A O 1
ATOM 1325 N N . SER A 1 164 ? 17.471 -0.320 -5.950 1.00 98.50 164 SER A N 1
ATOM 1326 C CA . SER A 1 164 ? 17.980 -0.161 -4.580 1.00 98.50 164 SER A CA 1
ATOM 1327 C C . SER A 1 164 ? 17.555 1.174 -3.956 1.00 98.50 164 SER A C 1
ATOM 1329 O O . SER A 1 164 ? 17.084 1.215 -2.816 1.00 98.50 164 SER A O 1
ATOM 1331 N N . THR A 1 165 ? 17.647 2.259 -4.728 1.00 98.62 165 THR A N 1
ATOM 1332 C CA . THR A 1 165 ? 17.221 3.599 -4.308 1.00 98.62 165 THR A CA 1
ATOM 1333 C C . THR A 1 165 ? 15.724 3.638 -4.000 1.00 98.62 165 THR A C 1
ATOM 1335 O O . THR A 1 165 ? 15.327 4.115 -2.935 1.00 98.62 165 THR A O 1
ATOM 1338 N N . LEU A 1 166 ? 14.890 3.085 -4.885 1.00 98.69 166 LEU A N 1
ATOM 1339 C CA . LEU A 1 166 ? 13.439 3.020 -4.697 1.00 98.69 166 LEU A CA 1
ATOM 1340 C C . LEU A 1 166 ? 13.053 2.170 -3.478 1.00 98.69 166 LEU A C 1
ATOM 1342 O O . LEU A 1 166 ? 12.222 2.600 -2.679 1.00 98.69 166 LEU A O 1
ATOM 1346 N N . TYR A 1 167 ? 13.682 1.006 -3.277 1.00 98.62 167 TYR A N 1
ATOM 1347 C CA . TYR A 1 167 ? 13.421 0.163 -2.105 1.00 98.62 167 TYR A CA 1
ATOM 1348 C C . TYR A 1 167 ? 13.750 0.885 -0.802 1.00 98.62 167 TYR A C 1
ATOM 1350 O O . TYR A 1 167 ? 12.940 0.889 0.127 1.00 98.62 167 TYR A O 1
ATOM 1358 N N . LYS A 1 168 ? 14.927 1.517 -0.733 1.00 98.75 168 LYS A N 1
ATOM 1359 C CA . LYS A 1 168 ? 15.335 2.292 0.440 1.00 98.75 168 LYS A CA 1
ATOM 1360 C C . LYS A 1 168 ? 14.331 3.407 0.722 1.00 98.75 168 LYS A C 1
ATOM 1362 O O . LYS A 1 168 ? 13.884 3.547 1.857 1.00 98.75 168 LYS A O 1
ATOM 1367 N N . TYR A 1 169 ? 13.924 4.140 -0.311 1.00 98.69 169 TYR A N 1
ATOM 1368 C CA . TYR A 1 169 ? 12.983 5.243 -0.167 1.00 98.69 169 TYR A CA 1
ATOM 1369 C C . TYR A 1 169 ? 11.593 4.778 0.301 1.00 98.69 169 TYR A C 1
ATOM 1371 O O . TYR A 1 169 ? 11.002 5.393 1.191 1.00 98.69 169 TYR A O 1
ATOM 1379 N N . ALA A 1 170 ? 11.102 3.644 -0.212 1.00 98.56 170 ALA A N 1
ATOM 1380 C CA . ALA A 1 170 ? 9.851 3.033 0.233 1.00 98.56 170 ALA A CA 1
ATOM 1381 C C . ALA A 1 170 ? 9.856 2.722 1.738 1.00 98.56 170 ALA A C 1
ATOM 1383 O O . ALA A 1 170 ? 8.906 3.072 2.451 1.00 98.56 170 ALA A O 1
ATOM 1384 N N . TRP A 1 171 ? 10.938 2.106 2.224 1.00 98.56 171 TRP A N 1
ATOM 1385 C CA . TRP A 1 171 ? 11.122 1.783 3.640 1.00 98.56 171 TRP A CA 1
ATOM 1386 C C . TRP A 1 171 ? 11.313 3.021 4.513 1.00 98.56 171 TRP A C 1
ATOM 1388 O O . TRP A 1 171 ? 10.758 3.076 5.607 1.00 98.56 171 TRP A O 1
ATOM 1398 N N . GLU A 1 172 ? 12.046 4.033 4.048 1.00 98.62 172 GLU A N 1
ATOM 1399 C CA . GLU A 1 172 ? 12.210 5.295 4.777 1.00 98.62 172 GLU A CA 1
ATOM 1400 C C . GLU A 1 172 ? 10.869 5.989 5.027 1.00 98.62 172 GLU A C 1
ATOM 1402 O O . GLU A 1 172 ? 10.605 6.424 6.147 1.00 98.62 172 GLU A O 1
ATOM 1407 N N . ILE A 1 173 ? 9.996 6.050 4.014 1.00 98.50 173 ILE A N 1
ATOM 1408 C CA . ILE A 1 173 ? 8.646 6.611 4.165 1.00 98.50 173 ILE A CA 1
ATOM 1409 C C . ILE A 1 173 ? 7.841 5.793 5.180 1.00 98.50 173 ILE A C 1
ATOM 1411 O O . ILE A 1 173 ? 7.234 6.365 6.081 1.00 98.50 173 ILE A O 1
ATOM 1415 N N . TYR A 1 174 ? 7.862 4.463 5.066 1.00 98.31 174 TYR A N 1
ATOM 1416 C CA . TYR A 1 174 ? 7.113 3.577 5.958 1.00 98.31 174 TYR A CA 1
ATOM 1417 C C . TYR A 1 174 ? 7.556 3.699 7.420 1.00 98.31 174 TYR A C 1
ATOM 1419 O O . TYR A 1 174 ? 6.728 3.853 8.318 1.00 98.31 174 TYR A O 1
ATOM 1427 N N . ASN A 1 175 ? 8.867 3.688 7.654 1.00 97.75 175 ASN A N 1
ATOM 1428 C CA . ASN A 1 175 ? 9.454 3.778 8.987 1.00 97.75 175 ASN A CA 1
ATOM 1429 C C . ASN A 1 175 ? 9.245 5.157 9.625 1.00 97.75 175 ASN A C 1
ATOM 1431 O O . ASN A 1 175 ? 9.181 5.261 10.847 1.00 97.75 175 ASN A O 1
ATOM 1435 N N . ALA A 1 176 ? 9.122 6.210 8.814 1.00 97.75 176 ALA A N 1
ATOM 1436 C CA . ALA A 1 176 ? 8.846 7.561 9.290 1.00 97.75 176 ALA A CA 1
ATOM 1437 C C . ALA A 1 176 ? 7.362 7.806 9.628 1.00 97.75 176 ALA A C 1
ATOM 1439 O O . ALA A 1 176 ? 7.035 8.847 10.204 1.00 97.75 176 ALA A O 1
ATOM 1440 N N . MET A 1 177 ? 6.449 6.882 9.300 1.00 96.00 177 MET A N 1
ATOM 1441 C CA . MET A 1 177 ? 5.042 7.010 9.683 1.00 96.00 177 MET A CA 1
ATOM 1442 C C . MET A 1 177 ? 4.880 6.924 11.205 1.00 96.00 177 MET A C 1
ATOM 1444 O O . MET A 1 177 ? 5.294 5.959 11.844 1.00 96.00 177 MET A O 1
ATOM 1448 N N . SER A 1 178 ? 4.207 7.918 11.782 1.00 93.12 178 SER A N 1
ATOM 1449 C CA . SER A 1 178 ? 3.841 7.928 13.200 1.00 93.12 178 SER A CA 1
ATOM 1450 C C . SER A 1 178 ? 2.687 6.971 13.518 1.00 93.12 178 SER A C 1
ATOM 1452 O O . SER A 1 178 ? 1.885 6.642 12.645 1.00 93.12 178 SER A O 1
ATOM 1454 N N . GLY A 1 179 ? 2.541 6.606 14.792 1.00 90.75 179 GLY A N 1
ATOM 1455 C CA . GLY A 1 179 ? 1.449 5.754 15.271 1.00 90.75 179 GLY A CA 1
ATOM 1456 C C . GLY A 1 179 ? 1.730 4.258 15.134 1.00 90.75 179 GLY A C 1
ATOM 1457 O O . GLY A 1 179 ? 2.711 3.838 14.519 1.00 90.75 179 GLY A O 1
ATOM 1458 N N . HIS A 1 180 ? 0.867 3.450 15.745 1.00 90.94 180 HIS A N 1
ATOM 1459 C CA . HIS A 1 180 ? 0.921 1.998 15.594 1.00 90.94 180 HIS A CA 1
ATOM 1460 C C . HIS A 1 180 ? 0.458 1.619 14.186 1.00 90.94 180 HIS A C 1
ATOM 1462 O O . HIS A 1 180 ? -0.489 2.220 13.683 1.00 90.94 180 HIS A O 1
ATOM 1468 N N . LYS A 1 181 ? 1.096 0.646 13.534 1.00 93.00 181 LYS A N 1
ATOM 1469 C CA . LYS A 1 181 ? 0.702 0.193 12.194 1.00 93.00 181 LYS A CA 1
ATOM 1470 C C . LYS A 1 181 ? 0.191 -1.235 12.297 1.00 93.00 181 LYS A C 1
ATOM 1472 O O . LYS A 1 181 ? 0.791 -2.050 12.982 1.00 93.00 181 LYS A O 1
ATOM 1477 N N . ILE A 1 182 ? -0.905 -1.523 11.611 1.00 92.62 182 ILE A N 1
ATOM 1478 C CA . ILE A 1 182 ? -1.408 -2.878 11.405 1.00 92.62 182 ILE A CA 1
ATOM 1479 C C . ILE A 1 182 ? -1.591 -3.057 9.908 1.00 92.62 182 ILE A C 1
ATOM 1481 O O . ILE A 1 182 ? -2.217 -2.228 9.237 1.00 92.62 182 ILE A O 1
ATOM 1485 N N . ILE A 1 183 ? -1.008 -4.124 9.381 1.00 93.56 183 ILE A N 1
ATOM 1486 C CA . ILE A 1 183 ? -1.003 -4.417 7.957 1.00 93.56 183 ILE A CA 1
ATOM 1487 C C . ILE A 1 183 ? -2.067 -5.455 7.651 1.00 93.56 183 ILE A C 1
ATOM 1489 O O . ILE A 1 183 ? -2.047 -6.554 8.185 1.00 93.56 183 ILE A O 1
ATOM 1493 N N . PHE A 1 184 ? -2.960 -5.119 6.734 1.00 91.50 184 PHE A N 1
ATOM 1494 C CA . PHE A 1 184 ? -3.919 -6.041 6.152 1.00 91.50 184 PHE A CA 1
ATOM 1495 C C . PHE A 1 184 ? -3.385 -6.480 4.796 1.00 91.50 184 PHE A C 1
ATOM 1497 O O . PHE A 1 184 ? -3.441 -5.732 3.813 1.00 91.50 184 PHE A O 1
ATOM 1504 N N . TYR A 1 185 ? -2.832 -7.686 4.742 1.00 91.25 185 TYR A N 1
ATOM 1505 C CA . TYR A 1 185 ? -2.387 -8.282 3.494 1.00 91.25 185 TYR A CA 1
ATOM 1506 C C . TYR A 1 185 ? -3.567 -8.961 2.803 1.00 91.25 185 TYR A C 1
ATOM 1508 O O . TYR A 1 185 ? -4.167 -9.879 3.345 1.00 91.25 185 TYR A O 1
ATOM 1516 N N . ASN A 1 186 ? -3.906 -8.491 1.603 1.00 87.06 186 ASN A N 1
ATOM 1517 C CA . ASN A 1 186 ? -5.041 -8.985 0.833 1.00 87.06 186 ASN A CA 1
ATOM 1518 C C . ASN A 1 186 ? -4.531 -9.949 -0.230 1.00 87.06 186 ASN A C 1
ATOM 1520 O O . ASN A 1 186 ? -3.907 -9.511 -1.212 1.00 87.06 186 ASN A O 1
ATOM 1524 N N . LYS A 1 187 ? -4.820 -11.238 -0.050 1.00 80.19 187 LYS A N 1
ATOM 1525 C CA . LYS A 1 187 ? -4.438 -12.253 -1.025 1.00 80.19 187 LYS A CA 1
ATOM 1526 C C . LYS A 1 187 ? -5.113 -12.006 -2.378 1.00 80.19 187 LYS A C 1
ATOM 1528 O O . LYS A 1 187 ? -6.204 -11.432 -2.460 1.00 80.19 187 LYS A O 1
ATOM 1533 N N . PRO A 1 188 ? -4.465 -12.386 -3.490 1.00 73.44 188 PRO A N 1
ATOM 1534 C CA . PRO A 1 188 ? -5.091 -12.286 -4.796 1.00 73.44 188 PRO A CA 1
ATOM 1535 C C . PRO A 1 188 ? -6.340 -13.174 -4.853 1.00 73.44 188 PRO A C 1
ATOM 1537 O O . PRO A 1 188 ? -6.247 -14.391 -4.742 1.00 73.44 188 PRO A O 1
ATOM 1540 N N . LEU A 1 189 ? -7.505 -12.575 -5.113 1.00 66.56 189 LEU A N 1
ATOM 1541 C CA . LEU A 1 189 ? -8.742 -13.332 -5.326 1.00 66.56 189 LEU A CA 1
ATOM 1542 C C . LEU A 1 189 ? -8.615 -14.267 -6.546 1.00 66.56 189 LEU A C 1
ATOM 1544 O O . LEU A 1 189 ? -7.926 -13.913 -7.510 1.00 66.56 189 LEU A O 1
ATOM 1548 N N . PRO A 1 190 ? -9.307 -15.415 -6.596 1.00 60.34 190 PRO A N 1
ATOM 1549 C CA . PRO A 1 190 ? -9.296 -16.270 -7.778 1.00 60.34 190 PRO A CA 1
ATOM 1550 C C . PRO A 1 190 ? -9.632 -15.497 -9.066 1.00 60.34 190 PRO A C 1
ATOM 1552 O O .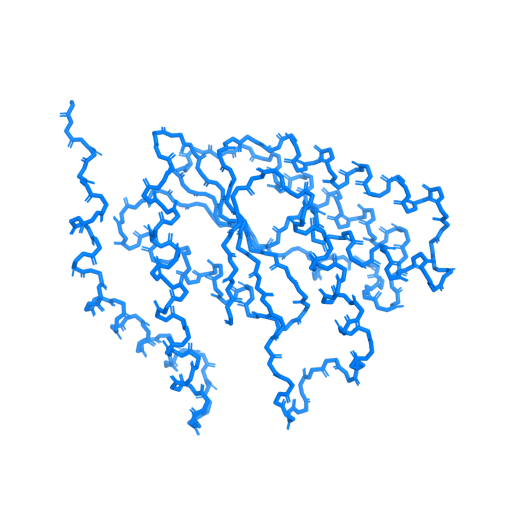 PRO A 1 190 ? -10.451 -14.563 -9.073 1.00 60.34 190 PRO A O 1
ATOM 1555 N N . LEU A 1 191 ? -8.983 -15.871 -10.173 1.00 55.53 191 LEU A N 1
ATOM 1556 C CA . LEU A 1 191 ? -9.336 -15.372 -11.502 1.00 55.53 191 LEU A CA 1
ATOM 1557 C C . LEU A 1 191 ? -10.709 -15.935 -11.873 1.00 55.53 191 LEU A C 1
ATOM 1559 O O . LEU A 1 191 ? -10.836 -17.025 -12.416 1.00 55.53 191 LEU A O 1
ATOM 1563 N N . VAL A 1 192 ? -11.763 -15.195 -11.546 1.00 52.69 192 VAL A N 1
ATOM 1564 C CA . VAL A 1 192 ? -13.079 -15.446 -12.126 1.00 52.69 192 VAL A CA 1
ATOM 1565 C C . VAL A 1 192 ? -13.026 -14.879 -13.538 1.00 52.69 192 VAL A C 1
ATOM 1567 O O . VAL A 1 192 ? -12.759 -13.685 -13.699 1.00 52.69 192 VAL A O 1
ATOM 1570 N N . ALA A 1 193 ? -13.218 -15.744 -14.534 1.00 40.66 193 ALA A N 1
ATOM 1571 C CA . ALA A 1 193 ? -13.128 -15.450 -15.961 1.00 40.66 193 ALA A CA 1
ATOM 1572 C C . ALA A 1 193 ? -14.212 -14.458 -16.417 1.00 40.66 193 ALA A C 1
ATOM 1574 O O . ALA A 1 193 ? -15.151 -14.833 -17.099 1.00 40.66 193 ALA A O 1
ATOM 1575 N N . ASN A 1 194 ? -14.097 -13.190 -16.029 1.00 40.47 194 ASN A N 1
ATOM 1576 C CA . ASN A 1 194 ? -14.930 -12.105 -16.528 1.00 40.47 194 ASN A CA 1
ATOM 1577 C C . ASN A 1 194 ? -14.005 -10.985 -17.023 1.00 40.47 194 ASN A C 1
ATOM 1579 O O . ASN A 1 194 ? -13.153 -10.507 -16.271 1.00 40.47 194 ASN A O 1
ATOM 1583 N N . ASN A 1 195 ? -14.196 -10.621 -18.296 1.00 43.22 195 ASN A N 1
ATOM 1584 C CA . ASN A 1 195 ? -13.418 -9.773 -19.222 1.00 43.22 195 ASN A CA 1
ATOM 1585 C C . ASN A 1 195 ? -13.042 -8.340 -18.759 1.00 43.22 195 ASN A C 1
ATOM 1587 O O . ASN A 1 195 ? -13.072 -7.406 -19.552 1.00 43.22 195 ASN A O 1
ATOM 1591 N N . VAL A 1 196 ? -12.713 -8.123 -17.486 1.00 38.53 196 VAL A N 1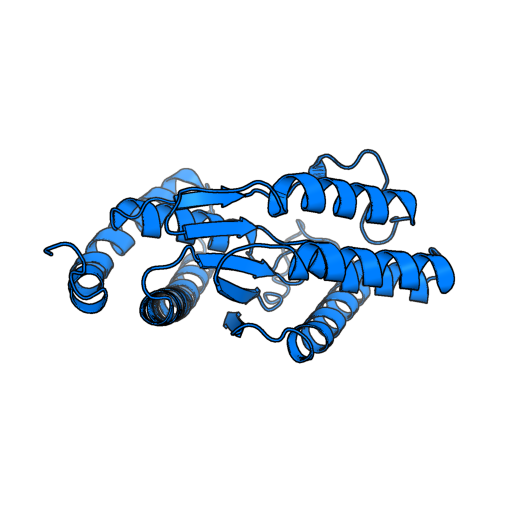
ATOM 1592 C CA . VAL A 1 196 ? -12.520 -6.784 -16.895 1.00 38.53 196 VAL A CA 1
ATOM 1593 C C . VAL A 1 196 ? -11.117 -6.609 -16.283 1.00 38.53 196 VAL A C 1
ATOM 1595 O O . VAL A 1 196 ? -10.784 -5.542 -15.781 1.00 38.53 196 VAL A O 1
ATOM 1598 N N . ARG A 1 197 ? -10.265 -7.641 -16.290 1.00 51.78 197 ARG A N 1
ATOM 1599 C CA . ARG A 1 197 ? -9.019 -7.682 -15.497 1.00 51.78 197 ARG A CA 1
ATOM 1600 C C . ARG A 1 197 ? -7.780 -7.725 -16.397 1.00 51.78 197 ARG A C 1
ATOM 1602 O O . ARG A 1 197 ? -7.891 -8.151 -17.542 1.00 51.78 197 ARG A O 1
ATOM 1609 N N . SER A 1 198 ? -6.614 -7.307 -15.880 1.00 49.25 198 SER A N 1
ATOM 1610 C CA . SER A 1 198 ? -5.338 -7.495 -16.596 1.00 49.25 198 SER A CA 1
ATOM 1611 C C . SER A 1 198 ? -5.221 -8.960 -17.011 1.00 49.25 198 SER A C 1
ATOM 1613 O O . SER A 1 198 ? -5.370 -9.859 -16.184 1.00 49.25 198 SER A O 1
ATOM 1615 N N . THR A 1 199 ? -5.017 -9.190 -18.303 1.00 54.19 199 THR A N 1
ATOM 1616 C CA . THR A 1 199 ? -5.021 -10.518 -18.924 1.00 54.19 199 THR A CA 1
ATOM 1617 C C . THR A 1 199 ? -3.719 -11.283 -18.684 1.00 54.19 199 THR A C 1
ATOM 1619 O O . THR A 1 199 ? -3.564 -12.392 -19.186 1.00 54.19 199 THR A O 1
ATOM 1622 N N . ASN A 1 200 ? -2.760 -10.694 -17.963 1.00 74.81 200 ASN A N 1
ATOM 1623 C CA . ASN A 1 200 ? -1.437 -11.266 -17.758 1.00 74.81 200 ASN A CA 1
ATOM 1624 C C . ASN A 1 200 ? -1.332 -11.959 -16.391 1.00 74.81 200 ASN A C 1
ATOM 1626 O O . ASN A 1 200 ? -0.947 -11.356 -15.386 1.00 74.81 200 ASN A O 1
ATOM 1630 N N . GLU A 1 201 ? -1.673 -13.247 -16.363 1.00 78.44 201 GLU A N 1
ATOM 1631 C CA . GLU A 1 201 ? -1.591 -14.087 -15.160 1.00 78.44 201 GLU A CA 1
ATOM 1632 C C . GLU A 1 201 ? -0.163 -14.152 -14.605 1.00 78.44 201 GLU A C 1
ATOM 1634 O O . GLU A 1 201 ? 0.038 -14.002 -13.403 1.00 78.44 201 GLU A O 1
ATOM 1639 N N . ALA A 1 202 ? 0.846 -14.251 -15.477 1.00 84.94 202 ALA A N 1
ATOM 1640 C CA . ALA A 1 202 ? 2.246 -14.330 -15.067 1.00 84.94 202 ALA A CA 1
ATOM 1641 C C . ALA A 1 202 ? 2.714 -13.064 -14.333 1.00 84.94 202 ALA A C 1
ATOM 1643 O O . ALA A 1 202 ? 3.419 -13.152 -13.326 1.00 84.94 202 ALA A O 1
ATOM 1644 N N . TYR A 1 203 ? 2.294 -11.885 -14.805 1.00 85.75 203 TYR A N 1
ATOM 1645 C CA . TYR A 1 203 ? 2.554 -10.624 -14.110 1.00 85.75 203 TYR A CA 1
ATOM 1646 C C . TYR A 1 203 ? 1.909 -10.611 -12.722 1.00 85.75 203 TYR A C 1
ATOM 1648 O O . TYR A 1 203 ? 2.552 -10.288 -11.723 1.00 85.75 203 TYR A O 1
ATOM 1656 N N . ARG A 1 204 ? 0.640 -11.011 -12.641 1.00 82.75 204 ARG A N 1
ATOM 1657 C CA . ARG A 1 204 ? -0.102 -11.040 -11.383 1.00 82.75 204 ARG A CA 1
ATOM 1658 C C . ARG A 1 204 ? 0.526 -11.991 -10.365 1.00 82.75 204 ARG A C 1
ATOM 1660 O O . ARG A 1 204 ? 0.704 -11.601 -9.211 1.00 82.75 204 ARG A O 1
ATOM 1667 N N . ASP A 1 205 ? 0.870 -13.199 -10.790 1.00 87.00 205 ASP A N 1
ATOM 1668 C CA . ASP A 1 205 ? 1.471 -14.225 -9.940 1.00 87.00 205 ASP A CA 1
ATOM 1669 C C . ASP A 1 205 ? 2.866 -13.813 -9.474 1.00 87.00 205 ASP A C 1
ATOM 1671 O O . ASP A 1 205 ? 3.246 -14.056 -8.327 1.00 87.00 205 ASP A O 1
ATOM 1675 N N . PHE A 1 206 ? 3.625 -13.125 -10.332 1.00 91.69 206 PHE A N 1
ATOM 1676 C CA . PHE A 1 206 ? 4.877 -12.501 -9.929 1.00 91.69 206 PHE A CA 1
ATOM 1677 C C . PHE A 1 206 ? 4.646 -11.522 -8.775 1.00 91.69 206 PHE A C 1
ATOM 1679 O O . PHE A 1 206 ? 5.224 -11.700 -7.705 1.00 91.69 206 PHE A O 1
ATOM 1686 N N . ILE A 1 207 ? 3.759 -10.541 -8.960 1.00 91.88 207 ILE A N 1
ATOM 1687 C CA . ILE A 1 207 ? 3.476 -9.521 -7.943 1.00 91.88 207 ILE A CA 1
ATOM 1688 C C . ILE A 1 207 ? 2.957 -10.159 -6.647 1.00 91.88 207 ILE A C 1
ATOM 1690 O O . ILE A 1 207 ? 3.379 -9.770 -5.561 1.00 91.88 207 ILE A O 1
ATOM 1694 N N . ALA A 1 208 ? 2.081 -11.161 -6.741 1.00 89.75 208 ALA A N 1
ATOM 1695 C CA . ALA A 1 208 ? 1.560 -11.883 -5.584 1.00 89.75 208 ALA A CA 1
ATOM 1696 C C . ALA A 1 208 ? 2.674 -12.541 -4.755 1.00 89.75 208 ALA A C 1
ATOM 1698 O O . ALA A 1 208 ? 2.720 -12.347 -3.540 1.00 89.75 208 ALA A O 1
ATOM 1699 N N . ARG A 1 209 ? 3.601 -13.257 -5.406 1.00 92.62 209 ARG A N 1
ATOM 1700 C CA . ARG A 1 209 ? 4.753 -13.881 -4.732 1.00 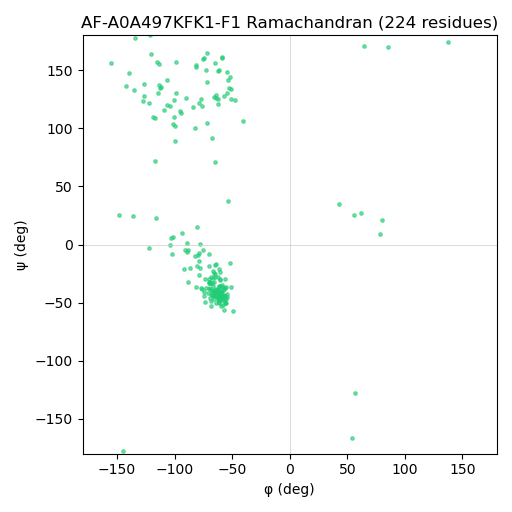92.62 209 ARG A CA 1
ATOM 1701 C C . ARG A 1 209 ? 5.673 -12.851 -4.085 1.00 92.62 209 ARG A C 1
ATOM 1703 O O . ARG A 1 209 ? 6.165 -13.082 -2.986 1.00 92.62 209 ARG A O 1
ATOM 1710 N N . GLU A 1 210 ? 5.889 -11.717 -4.742 1.00 95.62 210 GLU A N 1
ATOM 1711 C CA . GLU A 1 210 ? 6.709 -10.644 -4.179 1.00 95.62 210 GLU A CA 1
ATOM 1712 C C . GLU A 1 210 ? 6.048 -9.997 -2.951 1.00 95.62 210 GLU A C 1
ATOM 1714 O O . GLU A 1 210 ? 6.743 -9.653 -1.997 1.00 95.62 210 GLU A O 1
ATOM 1719 N N . PHE A 1 211 ? 4.714 -9.901 -2.901 1.00 94.56 211 PHE A N 1
ATOM 1720 C CA . PHE A 1 211 ? 4.022 -9.506 -1.669 1.00 94.56 211 PHE A CA 1
ATOM 1721 C C . PHE A 1 211 ? 4.196 -10.536 -0.545 1.00 94.56 211 PHE A C 1
ATOM 1723 O O . PHE A 1 211 ? 4.498 -10.148 0.580 1.00 94.56 211 PHE A O 1
ATOM 1730 N N . GLU A 1 212 ? 4.062 -11.831 -0.840 1.00 92.81 212 GLU A N 1
ATOM 1731 C CA . GLU A 1 212 ? 4.291 -12.919 0.130 1.00 92.81 212 GLU A CA 1
ATOM 1732 C C . GLU A 1 212 ? 5.728 -12.926 0.683 1.00 92.81 212 GLU A C 1
ATOM 1734 O O . GLU A 1 212 ? 5.975 -13.334 1.822 1.00 92.81 212 GLU A O 1
ATOM 1739 N N . ALA A 1 213 ? 6.697 -12.473 -0.115 1.00 94.94 213 ALA A N 1
ATOM 1740 C CA . ALA A 1 213 ? 8.061 -12.248 0.343 1.00 94.94 213 ALA A CA 1
ATOM 1741 C C . ALA A 1 213 ? 8.150 -10.990 1.218 1.00 94.94 213 ALA A C 1
ATOM 1743 O O . ALA A 1 213 ? 8.674 -11.058 2.329 1.00 94.94 213 ALA A O 1
ATOM 1744 N N . LEU A 1 214 ? 7.603 -9.863 0.752 1.00 96.19 214 LEU A N 1
ATOM 1745 C CA . LEU A 1 214 ? 7.643 -8.569 1.437 1.00 96.19 214 LEU A CA 1
ATOM 1746 C C . LEU A 1 214 ? 7.078 -8.635 2.860 1.00 96.19 214 LEU A C 1
ATOM 1748 O O . LEU A 1 214 ? 7.714 -8.131 3.785 1.00 96.19 214 LEU A O 1
ATOM 1752 N N . ILE A 1 215 ? 5.914 -9.264 3.052 1.00 94.31 215 ILE A N 1
ATOM 1753 C CA . ILE A 1 215 ? 5.242 -9.292 4.362 1.00 94.31 215 ILE A CA 1
ATOM 1754 C C . ILE A 1 215 ? 6.091 -9.959 5.451 1.00 94.31 215 ILE A C 1
ATOM 1756 O O . ILE A 1 215 ? 5.951 -9.632 6.620 1.00 94.31 215 ILE A O 1
ATOM 1760 N N . ARG A 1 216 ? 7.038 -10.831 5.089 1.00 94.38 216 ARG A N 1
ATOM 1761 C CA . ARG A 1 216 ? 7.947 -11.481 6.050 1.00 94.38 216 ARG A CA 1
ATOM 1762 C C . ARG A 1 216 ? 8.962 -10.519 6.665 1.00 94.38 216 ARG A C 1
ATOM 1764 O O . ARG A 1 216 ? 9.562 -10.850 7.683 1.00 94.38 216 ARG A O 1
ATOM 1771 N N . TYR A 1 217 ? 9.177 -9.366 6.035 1.00 95.62 217 TYR A N 1
ATOM 1772 C CA . TYR A 1 217 ? 10.133 -8.348 6.470 1.00 95.62 217 TYR A CA 1
ATOM 1773 C C . TYR A 1 217 ? 9.468 -7.162 7.168 1.00 95.62 217 TYR A C 1
ATOM 1775 O O . TYR A 1 217 ? 10.169 -6.306 7.705 1.00 95.62 217 TYR A O 1
ATOM 1783 N N . ILE A 1 218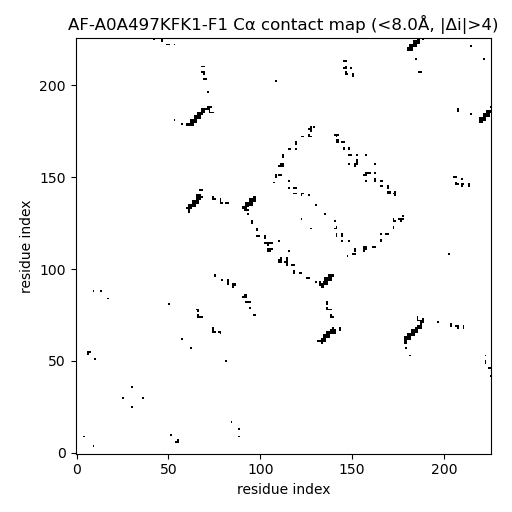 ? 8.136 -7.083 7.157 1.00 95.81 218 ILE A N 1
ATOM 1784 C CA . ILE A 1 218 ? 7.418 -6.020 7.853 1.00 95.81 218 ILE A CA 1
ATOM 1785 C C . ILE A 1 218 ? 7.405 -6.342 9.357 1.00 95.81 218 ILE A C 1
ATOM 1787 O O . ILE A 1 218 ? 6.975 -7.432 9.732 1.00 95.81 218 ILE A O 1
ATOM 1791 N N . PRO A 1 219 ? 7.873 -5.426 10.226 1.00 92.94 219 PRO A N 1
ATOM 1792 C CA . PRO A 1 219 ? 7.969 -5.691 11.663 1.00 92.94 219 PRO A CA 1
ATOM 1793 C C . PRO A 1 219 ? 6.634 -5.521 12.401 1.00 92.94 219 PRO A C 1
ATOM 1795 O O . PRO A 1 219 ? 6.492 -5.977 13.535 1.00 92.94 219 PRO A O 1
ATOM 1798 N N . ASP A 1 220 ? 5.680 -4.821 11.790 1.00 92.56 220 ASP A N 1
ATOM 1799 C CA . ASP A 1 220 ? 4.373 -4.525 12.364 1.00 92.56 220 ASP A CA 1
ATOM 1800 C C . ASP A 1 220 ? 3.395 -5.712 12.199 1.00 92.56 220 ASP A C 1
ATOM 1802 O O . ASP A 1 220 ? 3.547 -6.509 11.268 1.00 92.56 220 ASP A O 1
ATOM 1806 N N . PRO A 1 221 ? 2.374 -5.848 13.072 1.00 89.62 221 PRO A N 1
ATOM 1807 C CA . PRO A 1 221 ? 1.394 -6.929 12.987 1.00 89.62 221 PRO A CA 1
ATOM 1808 C C . PRO A 1 221 ? 0.738 -7.041 11.608 1.00 89.62 221 PRO A C 1
ATOM 1810 O O . PRO A 1 221 ? 0.291 -6.042 11.037 1.00 89.62 221 PRO A O 1
ATOM 1813 N N . ILE A 1 222 ? 0.639 -8.273 11.106 1.00 88.81 222 ILE A N 1
ATOM 1814 C CA . ILE A 1 222 ? 0.002 -8.594 9.828 1.00 88.81 222 ILE A CA 1
ATOM 1815 C C . ILE A 1 222 ? -1.240 -9.443 10.066 1.00 88.81 222 ILE A C 1
ATOM 1817 O O . ILE A 1 222 ? -1.193 -10.476 10.732 1.00 88.81 222 ILE A O 1
ATOM 1821 N N . VAL A 1 223 ? -2.331 -9.010 9.452 1.00 86.38 223 VAL A N 1
ATOM 1822 C CA . VAL A 1 223 ? -3.588 -9.728 9.304 1.00 86.38 223 VAL A CA 1
ATOM 1823 C C . VAL A 1 223 ? -3.685 -10.172 7.847 1.00 86.38 223 VAL A C 1
ATOM 1825 O O . VAL A 1 223 ? -3.615 -9.343 6.935 1.00 86.38 223 VAL A O 1
ATOM 1828 N N . VAL A 1 224 ? -3.776 -11.481 7.621 1.00 84.94 224 VAL A N 1
ATOM 1829 C CA . VAL A 1 224 ? -3.851 -12.063 6.277 1.00 84.94 224 VAL A CA 1
ATOM 1830 C C . VAL A 1 224 ? -5.309 -12.291 5.935 1.00 84.94 224 VAL A C 1
ATOM 1832 O O . VAL A 1 224 ? -5.956 -13.131 6.540 1.00 84.94 224 VAL A O 1
ATOM 1835 N N . LEU A 1 225 ? -5.782 -11.563 4.934 1.00 79.81 225 LEU A N 1
ATOM 1836 C CA . LEU A 1 225 ? -7.154 -11.622 4.478 1.00 79.81 225 LEU A CA 1
ATOM 1837 C C . LEU A 1 225 ? -7.281 -12.516 3.236 1.00 79.81 225 LEU A C 1
ATOM 1839 O O . LEU A 1 225 ? -6.527 -12.335 2.267 1.00 79.81 225 LEU A O 1
ATOM 1843 N N . GLU A 1 226 ? -8.241 -13.442 3.269 1.00 69.81 226 GLU A N 1
ATOM 1844 C CA . GLU A 1 226 ? -8.544 -14.401 2.187 1.00 69.81 226 GLU A CA 1
ATOM 1845 C C . GLU A 1 226 ? -9.516 -13.841 1.126 1.00 69.81 226 GLU A C 1
ATOM 1847 O O . GLU A 1 226 ? -10.295 -12.893 1.407 1.00 69.81 226 GLU A O 1
#

Foldseek 3Di:
DPPCDQLVVLVVVLVVVVVVVLVVVCVVVPPPDDPVSVVVVVLLVVVVVLVSVVVNPFPPWAEEEAEAAFPQLCLQVSLVVSQVSCVVSVFFEAEADQDLVVQPADFQLRDALSSLVVSLVVLLVRQLDDDPTSYYRYSHHLLNSLLRLVSCCVVVRYDPVSSVVSNVSSVVSVVSGDGAYEYEYRARDDPPPDPPDDPDPVSRVSSRVVSVVSVVPDPHHYDYRD

pLDDT: mean 78.46, std 21.04, range [30.77, 98.75]

Secondary structure (DSSP, 8-state):
------HHHHHHTHHHHHHHHHHHHHHHTT--S-THHHHHHHHHHHHHHHHHHHHHT-TTS-EEEEEE-STTSSHHHHHHHHHHHHHHTT--EEEE---GGG-SS--GGG--HHHHHHHHHHHHHHHHS---SSEEEEE--GGGGHHHHHHHHHTTSS-HHHHHHHHHHHHHHHHH--SEEEEEEEPPPP----TTS-S-HHHHHHHHHHHHHHGGG--S-EEEE-

Mean predicted aligned error: 9.55 Å

Solvent-accessible surface area (backbone atoms only — not comparable to full-atom values): 12955 Å² total; per-residue (Å²): 144,88,82,79,76,56,63,74,65,63,49,69,68,36,62,68,52,47,57,54,49,56,55,53,50,54,70,73,64,72,67,71,93,52,82,63,60,61,51,55,54,53,49,48,52,58,46,45,54,50,54,53,54,56,59,71,71,50,72,101,53,37,32,32,45,33,27,35,60,36,84,81,27,54,43,66,58,52,33,53,49,50,48,54,50,43,42,74,73,70,47,51,67,44,80,42,75,72,61,69,88,72,52,92,50,57,57,78,98,63,32,40,60,68,35,54,51,51,50,41,52,52,34,38,62,64,56,60,50,85,78,91,36,53,31,38,30,20,32,40,58,36,62,61,48,47,36,54,46,52,50,31,37,78,66,75,49,30,52,75,66,58,41,51,52,52,49,52,50,20,48,54,46,53,71,63,36,80,61,52,57,37,36,36,40,27,45,67,56,82,88,69,96,59,104,81,63,86,86,52,61,68,61,51,53,50,32,41,53,39,41,68,54,50,60,76,72,53,90,55,57,74,46,81,36,122

Sequence (226 aa):
MAQHRNINERIKDLIPFLKGQIFKLNTSLQFTNDSNTKSILGAWKDDLEEVLKALDMSGSTMCRLIFIGAHCSGKTTRSKLTYEILKSLGFTVEYREEGIVQCPYPINEQGSYEAQKWILDFYRERDLKGSNAEYVVMDRCSLDTIPYTRYLYTHDRVTAEEASTLYKYAWEIYNAMSGHKIIFYNKPLPLVANNVRSTNEAYRDFIAREFEALIRYIPDPIVVLE

Radius of gyration: 18.27 Å; Cα contacts (8 Å, |Δi|>4): 286; chains: 1; bounding box: 49×30×52 Å

Nearest PDB structures (foldseek):
  2jat-assembly1_B  TM=7.029E-01  e=2.630E-05  Mycoplasma mycoides subsp. mycoides SC
  8puu-assembly1_A  TM=7.114E-01  e=8.054E-05  Giardia duodenalis
  8j5h-assembly1_A-2  TM=7.119E-01  e=4.975E-03  Streptomyces sp. ATCC 700974
  7yq1-assembly2_C  TM=6.351E-01  e=1.135E-02  Archaeoglobus fulgidus
  6qem-assembly1_H  TM=2.756E-01  e=1.909E+00  Escherichia coli